Protein AF-I2CSG1-F1 (afdb_monomer)

Sequence (212 aa):
MSSMSASTPQSGPAFQKPSSTVSPPVASSSPQRIPLPQEEDTPSSSSSSSSPSSPSSTPSSSASDEGRLRGAEAWEEAVLVVGYAFYPKKMGSMARIVQDPAPHREEGLPRLRFLPLDLEKPLDPQGPLDAILHKLTEDVLRRARCPEAARRLASLEEYVTRRPETLLVEHPRHLERIVSRATTCHVLRALALAHPEAGLRPPRYLLLDQGG

Foldseek 3Di:
DDDDDDDDDDDDDDDDDDDDDDDDDDDDDDDDDDDDDDDDDDDDDDDDDDDDDDDDDDDDDDDDPPPPPVQQVVQVAAEAEEEEEEDPVVCVVCVCCQVCVPPPPDRRHHHYHYFYDDLVDQCVVVDDHQEYYYDLLVLLVCLVPDVSSVSSLVSVVVVCVVVVSYYYVPRSVVSNQVNDPVSVLVVLVVCCVVCVVVVRDRDDDDDDDPDD

Structure (mmCIF, N/CA/C/O backbone):
data_AF-I2CSG1-F1
#
_entry.id   AF-I2CSG1-F1
#
loop_
_atom_site.group_PDB
_atom_site.id
_atom_site.type_symbol
_atom_site.label_atom_id
_atom_site.label_alt_id
_atom_site.label_comp_id
_atom_site.label_asym_id
_atom_site.label_entity_id
_atom_site.label_seq_id
_atom_site.pdbx_PDB_ins_code
_atom_site.Cartn_x
_atom_site.Cartn_y
_atom_site.Cartn_z
_atom_site.occupancy
_atom_site.B_iso_or_equiv
_atom_site.auth_seq_id
_atom_site.auth_comp_id
_atom_site.auth_asym_id
_atom_site.auth_atom_id
_atom_site.pdbx_PDB_model_num
ATOM 1 N N . MET A 1 1 ? 13.571 63.779 19.072 1.00 50.47 1 MET A N 1
ATOM 2 C CA . MET A 1 1 ? 14.659 62.996 18.444 1.00 50.47 1 MET A CA 1
ATOM 3 C C . MET A 1 1 ? 14.057 61.703 17.918 1.00 50.47 1 MET A C 1
ATOM 5 O O . MET A 1 1 ? 13.130 61.224 18.557 1.00 50.47 1 MET A O 1
ATOM 9 N N . SER A 1 2 ? 14.576 61.211 16.788 1.00 47.88 2 SER A N 1
ATOM 10 C CA . SER A 1 2 ? 14.297 59.926 16.108 1.00 47.88 2 SER A CA 1
ATOM 11 C C . SER A 1 2 ? 13.624 60.070 14.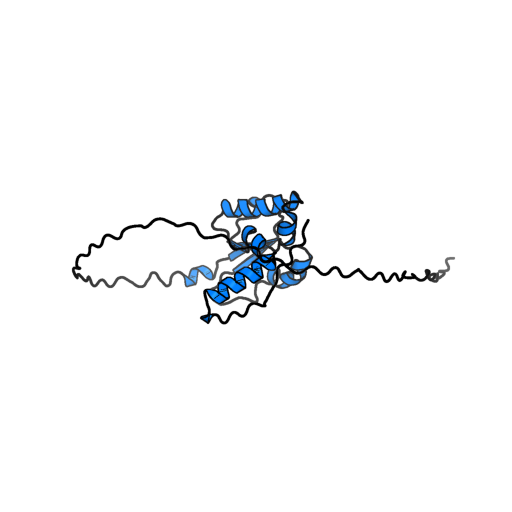740 1.00 47.88 2 SER A C 1
ATOM 13 O O . SER A 1 2 ? 12.412 59.984 14.582 1.00 47.88 2 SER A O 1
ATOM 15 N N . SER A 1 3 ? 14.487 60.307 13.752 1.00 50.84 3 SER A N 1
ATOM 16 C CA . SER A 1 3 ? 14.271 60.183 12.312 1.00 50.84 3 SER A CA 1
ATOM 17 C C . SER A 1 3 ? 14.288 58.710 11.890 1.00 50.84 3 SER A C 1
ATOM 19 O O . SER A 1 3 ? 15.209 57.983 12.263 1.00 50.84 3 SER A O 1
ATOM 21 N N . MET A 1 4 ? 13.325 58.282 11.073 1.00 49.31 4 MET A N 1
ATOM 22 C CA . MET A 1 4 ? 13.372 56.997 10.371 1.00 49.31 4 MET A CA 1
ATOM 23 C C . MET A 1 4 ? 13.939 57.207 8.964 1.00 49.31 4 MET A C 1
ATOM 25 O O . MET A 1 4 ? 13.343 57.912 8.154 1.00 49.31 4 MET A O 1
ATOM 29 N N . SER A 1 5 ? 15.091 56.596 8.691 1.00 52.75 5 SER A N 1
ATOM 30 C CA . SER A 1 5 ? 15.725 56.563 7.371 1.00 52.75 5 SER A CA 1
ATOM 31 C C . SER A 1 5 ? 15.376 55.252 6.668 1.00 52.75 5 SER A C 1
ATOM 33 O O . SER A 1 5 ? 15.575 54.176 7.228 1.00 52.75 5 SER A O 1
ATOM 35 N N . ALA A 1 6 ? 14.867 55.347 5.441 1.00 49.69 6 ALA A N 1
ATOM 36 C CA . ALA A 1 6 ? 14.615 54.211 4.562 1.00 49.69 6 ALA A CA 1
ATOM 37 C C . ALA A 1 6 ? 15.911 53.784 3.851 1.00 49.69 6 ALA A C 1
ATOM 39 O O . ALA A 1 6 ? 16.636 54.627 3.322 1.00 49.69 6 ALA A O 1
ATOM 40 N N . SER A 1 7 ? 16.191 52.479 3.823 1.00 53.34 7 SER A N 1
ATOM 41 C CA . SER A 1 7 ? 17.324 51.888 3.100 1.00 53.34 7 SER A CA 1
ATOM 42 C C . SER A 1 7 ? 16.849 51.126 1.863 1.00 53.34 7 SER A C 1
ATOM 44 O O . SER A 1 7 ? 15.976 50.264 1.938 1.00 53.34 7 SER A O 1
ATOM 46 N N . THR A 1 8 ? 17.449 51.462 0.725 1.00 60.12 8 THR A N 1
ATOM 47 C CA . THR A 1 8 ? 17.254 50.859 -0.601 1.00 60.12 8 THR A CA 1
ATOM 48 C C . THR A 1 8 ? 17.969 49.501 -0.710 1.00 60.12 8 THR A C 1
ATOM 50 O O . THR A 1 8 ? 19.081 49.378 -0.194 1.00 60.12 8 THR A O 1
ATOM 53 N N . PRO A 1 9 ? 17.418 48.492 -1.412 1.00 53.62 9 PRO A N 1
ATOM 54 C CA . PRO A 1 9 ? 18.119 47.229 -1.638 1.00 53.62 9 PRO A CA 1
ATOM 55 C C . PRO A 1 9 ? 19.108 47.296 -2.819 1.00 53.62 9 PRO A C 1
ATOM 57 O O . PRO A 1 9 ? 18.791 47.800 -3.896 1.00 53.62 9 PRO A O 1
ATOM 60 N N . GLN A 1 10 ? 20.310 46.750 -2.602 1.00 50.75 10 GLN A N 1
ATOM 61 C CA . GLN A 1 10 ? 21.362 46.532 -3.604 1.00 50.75 10 GLN A CA 1
ATOM 62 C C . GLN A 1 10 ? 21.002 45.391 -4.572 1.00 50.75 10 GLN A C 1
ATOM 64 O O . GLN A 1 10 ? 20.554 44.324 -4.153 1.00 50.75 10 GLN A O 1
ATOM 69 N N . SER A 1 11 ? 21.262 45.598 -5.866 1.00 50.66 11 SER A N 1
ATOM 70 C CA . SER A 1 11 ? 21.168 44.582 -6.919 1.00 50.66 11 SER A CA 1
ATOM 71 C C . SER A 1 11 ? 22.355 43.611 -6.872 1.00 50.66 11 SER A C 1
ATOM 73 O O . SER A 1 11 ? 23.506 44.046 -6.941 1.00 50.66 11 SER A O 1
ATOM 75 N N . GLY A 1 12 ? 22.086 42.306 -6.806 1.00 58.94 12 GLY A N 1
ATOM 76 C CA . GLY A 1 12 ? 23.101 41.255 -6.943 1.00 58.94 12 GLY A CA 1
ATOM 77 C C . GLY A 1 12 ? 23.498 40.979 -8.407 1.00 58.94 12 GLY A C 1
ATOM 78 O O . GLY A 1 12 ? 22.738 41.315 -9.319 1.00 58.94 12 GLY A O 1
ATOM 79 N N . PRO A 1 13 ? 24.675 40.372 -8.655 1.00 54.34 13 PRO A N 1
ATOM 80 C CA . PRO A 1 13 ? 25.190 40.135 -10.003 1.00 54.34 13 PRO A CA 1
ATOM 81 C C . PRO A 1 13 ? 24.529 38.943 -10.717 1.00 54.34 13 PRO A C 1
ATOM 83 O O . PRO A 1 13 ? 24.126 37.953 -10.106 1.00 54.34 13 PRO A O 1
ATOM 86 N N . ALA A 1 14 ? 24.448 39.062 -12.044 1.00 49.88 14 ALA A N 1
ATOM 87 C CA . ALA A 1 14 ? 23.820 38.118 -12.961 1.00 49.88 14 ALA A CA 1
ATOM 88 C C . ALA A 1 14 ? 24.606 36.802 -13.114 1.00 49.88 14 ALA A C 1
ATOM 90 O O . ALA A 1 14 ? 25.824 36.788 -13.277 1.00 49.88 14 ALA A O 1
ATOM 91 N N . PHE A 1 15 ? 23.869 35.691 -13.117 1.00 46.22 15 PHE A N 1
ATOM 92 C CA . PHE A 1 15 ? 24.372 34.327 -13.273 1.00 46.22 15 PHE A CA 1
ATOM 93 C C . PHE A 1 15 ? 24.604 34.009 -14.765 1.00 46.22 15 PHE A C 1
ATOM 95 O O . PHE A 1 15 ? 23.650 33.975 -15.544 1.00 46.22 15 PHE A O 1
ATOM 102 N N . GLN A 1 16 ? 25.851 33.760 -15.178 1.00 46.09 16 GLN A N 1
ATOM 103 C CA . GLN A 1 16 ? 26.175 33.243 -16.517 1.00 46.09 16 GLN A CA 1
ATOM 104 C C . GLN A 1 16 ? 26.147 31.707 -16.527 1.00 46.09 16 GLN A C 1
ATOM 106 O O . GLN A 1 16 ? 26.767 31.059 -15.686 1.00 46.09 16 GLN A O 1
ATOM 111 N N . LYS A 1 17 ? 25.439 31.118 -17.499 1.00 46.53 17 LYS A N 1
ATOM 112 C CA . LYS A 1 17 ? 25.453 29.671 -17.773 1.00 46.53 17 LYS A CA 1
ATOM 113 C C . LYS A 1 17 ? 26.624 29.314 -18.698 1.00 46.53 17 LYS A C 1
ATOM 115 O O . LYS A 1 17 ? 26.732 29.938 -19.752 1.00 46.53 17 LYS A O 1
ATOM 120 N N . PRO A 1 18 ? 27.425 28.277 -18.398 1.00 44.81 18 PRO A N 1
ATOM 121 C CA . PRO A 1 18 ? 28.329 27.702 -19.381 1.00 44.81 18 PRO A CA 1
ATOM 122 C C . PRO A 1 18 ? 27.565 26.777 -20.338 1.00 44.81 18 PRO A C 1
ATOM 124 O O . PRO A 1 18 ? 26.856 25.856 -19.931 1.00 44.81 18 PRO A O 1
ATOM 127 N N . SER A 1 19 ? 27.726 27.045 -21.628 1.00 48.94 19 SER A N 1
ATOM 128 C CA . SER A 1 19 ? 27.343 26.188 -22.743 1.00 48.94 19 SER A CA 1
ATOM 129 C C . SER A 1 19 ? 28.474 25.203 -23.049 1.00 48.94 19 SER A C 1
ATOM 131 O O . SER A 1 19 ? 29.557 25.627 -23.451 1.00 48.94 19 SER A O 1
ATOM 133 N N . SER A 1 20 ? 28.226 23.903 -22.923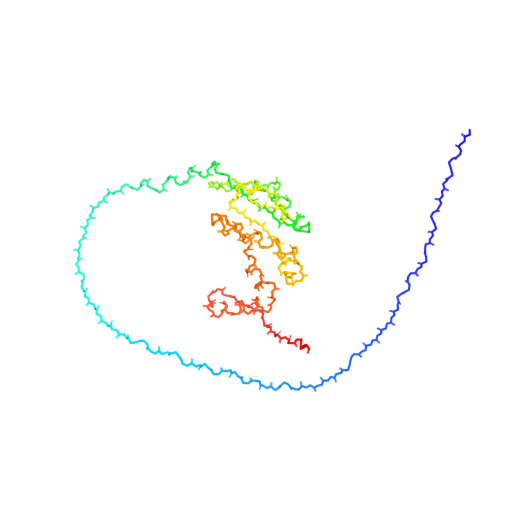 1.00 47.53 20 SER A N 1
ATOM 134 C CA . SER A 1 20 ? 29.080 22.873 -23.517 1.00 47.53 20 SER A CA 1
ATOM 135 C C . SER A 1 20 ? 28.220 21.838 -24.236 1.00 47.53 20 SER A C 1
ATOM 137 O O . SER A 1 20 ? 27.492 21.049 -23.639 1.00 47.53 20 SER A O 1
ATOM 139 N N . THR A 1 21 ? 28.298 21.882 -25.563 1.00 47.56 21 THR A N 1
ATOM 140 C CA . THR A 1 21 ? 27.753 20.882 -26.478 1.00 47.56 21 THR A CA 1
ATOM 141 C C . THR A 1 21 ? 28.806 19.792 -26.644 1.00 47.56 21 THR A C 1
ATOM 143 O O . THR A 1 21 ? 29.881 20.062 -27.173 1.00 47.56 21 THR A O 1
ATOM 146 N N . VAL A 1 22 ? 28.514 18.566 -26.213 1.00 49.03 22 VAL A N 1
ATOM 147 C CA . VAL A 1 22 ? 29.318 17.381 -26.545 1.00 49.03 22 VAL A CA 1
ATOM 148 C C . VAL A 1 22 ? 28.390 16.365 -27.199 1.00 49.03 22 VAL A C 1
ATOM 150 O O . VAL A 1 22 ? 27.396 15.952 -26.606 1.00 49.03 22 VAL A O 1
ATOM 153 N N . SER A 1 23 ? 28.696 16.005 -28.446 1.00 51.62 23 SER A N 1
ATOM 154 C CA . SER A 1 23 ? 27.994 14.950 -29.186 1.00 51.62 23 SER A CA 1
ATOM 155 C C . SER A 1 23 ? 28.613 13.584 -28.861 1.00 51.62 23 SER A C 1
ATOM 157 O O . SER A 1 23 ? 29.842 13.505 -28.793 1.00 51.62 23 SER A O 1
ATOM 159 N N . PRO A 1 24 ? 27.825 12.508 -28.689 1.00 51.25 24 PRO A N 1
ATOM 160 C CA . PRO A 1 24 ? 28.370 11.166 -28.500 1.00 51.25 24 PRO A CA 1
ATOM 161 C C . PRO A 1 24 ? 28.657 10.457 -29.842 1.00 51.25 24 PRO A C 1
ATOM 163 O O . PRO A 1 24 ? 27.996 10.748 -30.844 1.00 51.25 24 PRO A O 1
ATOM 166 N N . PRO A 1 25 ? 29.615 9.509 -29.880 1.00 52.12 25 PRO A N 1
ATOM 167 C CA . PRO A 1 25 ? 29.920 8.725 -31.071 1.00 52.12 25 PRO A CA 1
ATOM 168 C C . PRO A 1 25 ? 28.924 7.573 -31.274 1.00 52.12 25 PRO A C 1
ATOM 170 O O . PRO A 1 25 ? 28.458 6.938 -30.329 1.00 52.12 25 PRO A O 1
ATOM 173 N N . VAL A 1 26 ? 28.631 7.292 -32.544 1.00 49.19 26 VAL A N 1
ATOM 174 C CA . VAL A 1 26 ? 27.778 6.192 -33.006 1.00 49.19 26 VAL A CA 1
ATOM 175 C C . VAL A 1 26 ? 28.607 4.908 -33.072 1.00 49.19 26 VAL A C 1
ATOM 177 O O . VAL A 1 26 ? 29.545 4.826 -33.861 1.00 49.19 26 VAL A O 1
ATOM 180 N N . ALA A 1 27 ? 28.240 3.892 -32.290 1.00 45.09 27 ALA A N 1
ATOM 181 C CA . ALA A 1 27 ? 28.746 2.531 -32.452 1.00 45.09 27 ALA A CA 1
ATOM 182 C C . ALA A 1 27 ? 27.615 1.622 -32.953 1.00 45.09 27 ALA A C 1
ATOM 184 O O . ALA A 1 27 ? 26.619 1.395 -32.268 1.00 45.09 27 ALA A O 1
ATOM 185 N N . SER A 1 28 ? 27.776 1.126 -34.179 1.00 52.00 28 SER A N 1
ATOM 186 C CA . SER A 1 28 ? 26.899 0.143 -34.811 1.00 52.00 28 SER A CA 1
ATOM 187 C C . SER A 1 28 ? 27.279 -1.251 -34.312 1.00 52.00 28 SER A C 1
ATOM 189 O O . SER A 1 28 ? 28.412 -1.685 -34.516 1.00 52.00 28 SER A O 1
ATOM 191 N N . SER A 1 29 ? 26.342 -1.972 -33.704 1.00 49.47 29 SER A N 1
ATOM 192 C CA . SER A 1 29 ? 26.466 -3.418 -33.516 1.00 49.47 29 SER A CA 1
ATOM 193 C C . SER A 1 29 ? 25.100 -4.079 -33.688 1.00 49.47 29 SER A C 1
ATOM 195 O O . SER A 1 29 ? 24.122 -3.737 -33.027 1.00 49.47 29 SER A O 1
ATOM 197 N N . SER A 1 30 ? 25.026 -4.986 -34.660 1.00 52.81 30 SER A N 1
ATOM 198 C CA . SER A 1 30 ? 23.838 -5.785 -34.961 1.00 52.81 30 SER A CA 1
ATOM 199 C C . SER A 1 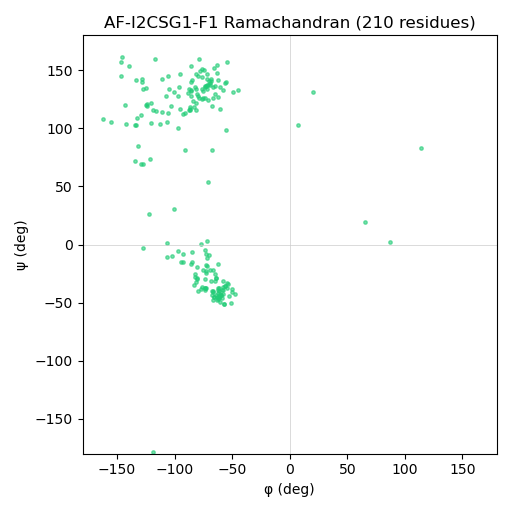30 ? 23.580 -6.798 -33.839 1.00 52.81 30 SER A C 1
ATOM 201 O O . SER A 1 30 ? 24.529 -7.451 -33.398 1.00 52.81 30 SER A O 1
ATOM 203 N N . PRO A 1 31 ? 22.327 -6.998 -33.392 1.00 43.75 31 PRO A N 1
ATOM 204 C CA . PRO A 1 31 ? 22.034 -7.950 -32.328 1.00 43.75 31 PRO A CA 1
ATOM 205 C C . PRO A 1 31 ? 22.079 -9.395 -32.845 1.00 43.75 31 PRO A C 1
ATOM 207 O O . PRO A 1 31 ? 21.366 -9.757 -33.785 1.00 43.75 31 PRO A O 1
ATOM 210 N N . GLN A 1 32 ? 22.892 -10.237 -32.204 1.00 45.66 32 GLN A N 1
ATOM 211 C CA . GLN A 1 32 ? 22.812 -11.690 -32.356 1.00 45.66 32 GLN A CA 1
ATOM 212 C C . GLN A 1 32 ? 21.578 -12.235 -31.619 1.00 45.66 32 GLN A C 1
ATOM 214 O O . GLN A 1 32 ? 21.280 -11.832 -30.495 1.00 45.66 32 GLN A O 1
ATOM 219 N N . ARG A 1 33 ? 20.849 -13.158 -32.263 1.00 45.69 33 ARG A N 1
ATOM 220 C CA . ARG A 1 33 ? 19.725 -13.894 -31.661 1.00 45.69 33 ARG A CA 1
ATOM 221 C C . ARG A 1 33 ? 20.247 -14.887 -30.627 1.00 45.69 33 ARG A C 1
ATOM 223 O O . ARG A 1 33 ? 21.014 -15.779 -30.975 1.00 45.69 33 ARG A O 1
ATOM 230 N N . ILE A 1 34 ? 19.750 -14.777 -29.401 1.00 50.81 34 ILE A N 1
ATOM 231 C CA . ILE A 1 34 ? 19.921 -15.793 -28.359 1.00 50.81 34 ILE A CA 1
ATOM 232 C C . ILE A 1 34 ? 18.803 -16.848 -28.521 1.00 50.81 34 ILE A C 1
ATOM 234 O O . ILE A 1 34 ? 17.646 -16.453 -28.703 1.00 50.81 34 ILE A O 1
ATOM 238 N N . PRO A 1 35 ? 19.099 -18.164 -28.489 1.00 45.88 35 PRO A N 1
ATOM 239 C CA . PRO A 1 35 ? 18.082 -19.217 -28.537 1.00 45.88 35 PRO A CA 1
ATOM 240 C C . PRO A 1 35 ? 17.281 -19.302 -27.230 1.00 45.88 35 PRO A C 1
ATOM 242 O O . PRO A 1 35 ? 17.836 -19.157 -26.143 1.00 45.88 35 PRO A O 1
ATOM 245 N N . LEU A 1 36 ? 15.976 -19.562 -27.346 1.00 53.22 36 LEU A N 1
ATOM 246 C CA . LEU A 1 36 ? 15.088 -19.867 -26.219 1.00 53.22 36 LEU A CA 1
ATOM 247 C C . LEU A 1 36 ? 15.442 -21.235 -25.598 1.00 53.22 36 LEU A C 1
ATOM 249 O O . LEU A 1 36 ? 15.757 -22.159 -26.352 1.00 53.22 36 LEU A O 1
ATOM 253 N N . PRO A 1 37 ? 15.358 -21.391 -24.264 1.00 45.28 37 PRO A N 1
ATOM 254 C CA . PRO A 1 37 ? 15.516 -22.686 -23.613 1.00 45.28 37 PRO A CA 1
ATOM 255 C C . PRO A 1 37 ? 14.330 -23.605 -23.936 1.00 45.28 37 PRO A C 1
ATOM 257 O O . PRO A 1 37 ? 13.181 -23.164 -23.983 1.00 45.28 37 PRO A O 1
ATOM 260 N N . GLN A 1 38 ? 14.643 -24.877 -24.187 1.00 44.56 38 GLN A N 1
ATOM 261 C CA . GLN A 1 38 ? 13.673 -25.949 -24.396 1.00 44.56 38 GLN A CA 1
ATOM 262 C C . GLN A 1 38 ? 13.009 -26.311 -23.061 1.00 44.56 38 GLN A C 1
ATOM 264 O O . GLN A 1 38 ? 13.693 -26.401 -22.043 1.00 44.56 38 GLN A O 1
ATOM 269 N N . GLU A 1 39 ? 11.688 -26.489 -23.073 1.00 44.94 39 GLU A N 1
ATOM 270 C CA . GLU A 1 39 ? 10.938 -26.977 -21.914 1.00 44.94 39 GLU A CA 1
ATOM 271 C C . GLU A 1 39 ? 11.202 -28.473 -21.725 1.00 44.94 39 GLU A C 1
ATOM 273 O O . GLU A 1 39 ? 11.054 -29.251 -22.668 1.00 44.94 39 GLU A O 1
ATOM 278 N N . GLU A 1 40 ? 11.622 -28.855 -20.519 1.00 45.66 40 GLU A N 1
ATOM 279 C CA . GLU A 1 40 ? 11.741 -30.252 -20.111 1.00 45.66 40 GLU A CA 1
ATOM 280 C C . GLU A 1 40 ? 10.400 -30.794 -19.603 1.00 45.66 40 GLU A C 1
ATOM 282 O O . GLU A 1 40 ? 9.622 -30.109 -18.933 1.00 45.66 40 GLU A O 1
ATOM 287 N N . ASP A 1 41 ? 10.169 -32.053 -19.963 1.00 41.72 41 ASP A N 1
ATOM 288 C CA . ASP A 1 41 ? 8.973 -32.853 -19.757 1.00 41.72 41 ASP A CA 1
ATOM 289 C C . ASP A 1 41 ? 8.529 -32.964 -18.289 1.00 41.72 41 ASP A C 1
ATOM 291 O O . ASP A 1 41 ? 9.321 -33.218 -17.380 1.00 41.72 41 ASP A O 1
ATOM 295 N N . THR A 1 42 ? 7.212 -32.888 -18.068 1.00 46.22 42 THR A N 1
ATOM 296 C CA . THR A 1 42 ? 6.573 -33.351 -16.825 1.00 46.22 42 THR A CA 1
ATOM 297 C C . THR A 1 42 ? 5.831 -34.671 -17.061 1.00 46.22 42 THR A C 1
ATOM 299 O O . THR A 1 42 ? 5.294 -34.896 -18.149 1.00 46.22 42 THR A O 1
ATOM 302 N N . PRO A 1 43 ? 5.803 -35.579 -16.066 1.00 45.78 43 PRO A N 1
ATOM 303 C CA . PRO A 1 43 ? 5.359 -36.950 -16.262 1.00 45.78 43 PRO A CA 1
ATOM 304 C C . PRO A 1 43 ? 3.835 -37.109 -16.231 1.00 45.78 43 PRO A C 1
ATOM 306 O O . PRO A 1 43 ? 3.106 -36.449 -15.491 1.00 45.78 43 PRO A O 1
ATOM 309 N N . SER A 1 44 ? 3.389 -38.067 -17.037 1.00 40.84 44 SER A N 1
ATOM 310 C CA . SER A 1 44 ? 2.016 -38.502 -17.264 1.00 40.84 44 SER A CA 1
ATOM 311 C C . SER A 1 44 ? 1.350 -39.054 -15.998 1.00 40.84 44 SER A C 1
ATOM 313 O O . SER A 1 44 ? 1.852 -39.996 -15.385 1.00 40.84 44 SER A O 1
ATOM 315 N N . SER A 1 45 ? 0.172 -38.534 -15.649 1.00 43.09 45 SER A N 1
ATOM 316 C CA . SER A 1 45 ? -0.741 -39.141 -14.678 1.00 43.09 45 SER A CA 1
ATOM 317 C C . SER A 1 45 ? -1.902 -39.824 -15.407 1.00 43.09 45 SER A C 1
ATOM 319 O O . SER A 1 45 ? -2.653 -39.224 -16.175 1.00 43.09 45 SER A O 1
ATOM 321 N N . SER A 1 46 ? -1.996 -41.133 -15.194 1.00 47.94 46 SER A N 1
ATOM 322 C CA . SER A 1 46 ? -2.993 -42.037 -15.755 1.00 47.94 46 SER A CA 1
ATOM 323 C C . SER A 1 46 ? -4.376 -41.820 -15.142 1.00 47.94 46 SER A C 1
ATOM 325 O O . SER A 1 46 ? -4.535 -41.767 -13.923 1.00 47.94 46 SER A O 1
ATOM 327 N N . SER A 1 47 ? -5.372 -41.764 -16.018 1.00 39.03 47 SER A N 1
ATOM 328 C CA . SER A 1 47 ? -6.800 -41.741 -15.740 1.00 39.03 47 SER A CA 1
ATOM 329 C C . SER A 1 47 ? -7.320 -43.112 -15.294 1.00 39.03 47 SER A C 1
ATOM 331 O O . SER A 1 47 ? -7.042 -44.134 -15.917 1.00 39.03 47 SER A O 1
ATOM 333 N N . SE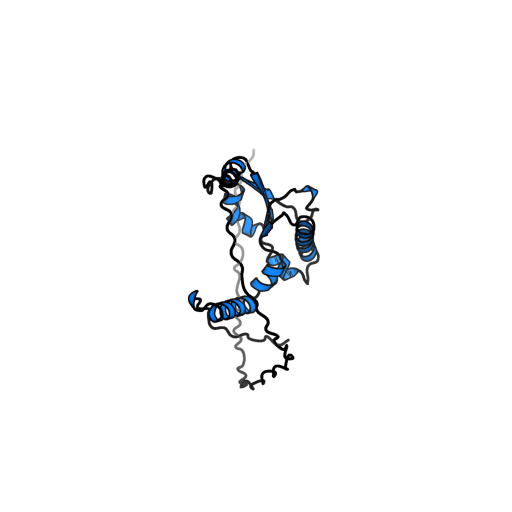R A 1 48 ? -8.152 -43.130 -14.253 1.00 47.28 48 SER A N 1
ATOM 334 C CA . SER A 1 48 ? -9.020 -44.266 -13.935 1.00 47.28 48 SER A CA 1
ATOM 335 C C . SER A 1 48 ? -10.449 -43.769 -13.750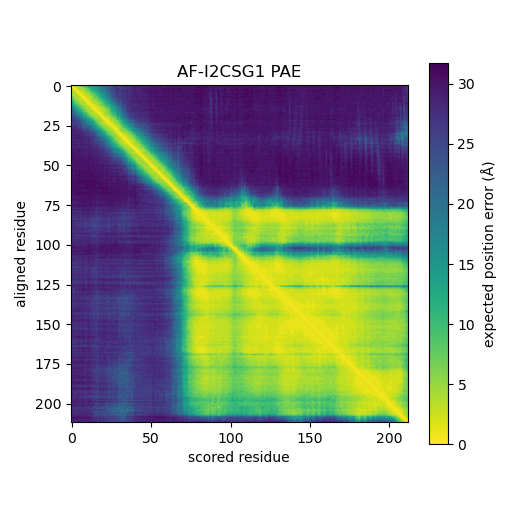 1.00 47.28 48 SER A C 1
ATOM 337 O O . SER A 1 48 ? -10.762 -43.026 -12.822 1.00 47.28 48 SER A O 1
ATOM 339 N N . SER A 1 49 ? -11.289 -44.171 -14.696 1.00 44.25 49 SER A N 1
ATOM 340 C CA . SER A 1 49 ? -12.725 -43.950 -14.777 1.00 44.25 49 SER A CA 1
ATOM 341 C C . SER A 1 49 ? -13.494 -44.939 -13.904 1.00 44.25 49 SER A C 1
ATOM 343 O O . SER A 1 49 ? -13.345 -46.150 -14.075 1.00 44.25 49 SER A O 1
ATOM 345 N N . SER A 1 50 ? -14.404 -44.437 -13.075 1.00 40.09 50 SER A N 1
ATOM 346 C CA . SER A 1 50 ? -15.491 -45.238 -12.504 1.00 40.09 50 SER A CA 1
ATOM 347 C C . SER A 1 50 ? -16.669 -44.340 -12.117 1.00 40.09 50 SER A C 1
ATOM 349 O O . SER A 1 50 ? -16.635 -43.611 -11.131 1.00 40.09 50 SER A O 1
ATOM 351 N N . SER A 1 51 ? -17.729 -44.399 -12.924 1.00 46.12 51 SER A N 1
ATOM 352 C CA . SER A 1 51 ? -19.088 -43.999 -12.538 1.00 46.12 51 SER A CA 1
ATOM 353 C C . SER A 1 51 ? -19.687 -45.062 -11.609 1.00 46.12 51 SER A C 1
ATOM 355 O O . SER A 1 51 ? -19.365 -46.243 -11.769 1.00 46.12 51 SER A O 1
ATOM 357 N N . PRO A 1 52 ? -20.582 -44.689 -10.676 1.00 50.81 52 PRO A N 1
ATOM 358 C CA . PRO A 1 52 ? -21.973 -45.105 -10.882 1.00 50.81 52 PRO A CA 1
ATOM 359 C C . PRO A 1 52 ? -23.059 -44.123 -10.380 1.00 50.81 52 PRO A C 1
ATOM 361 O O . PRO A 1 52 ? -22.928 -43.454 -9.362 1.00 50.81 52 PRO A O 1
ATOM 364 N N . SER A 1 53 ? -24.141 -44.108 -11.164 1.00 37.59 53 SER A N 1
ATOM 365 C CA . SER A 1 53 ? -25.581 -43.946 -10.874 1.00 37.59 53 SER A CA 1
ATOM 366 C C . SER A 1 53 ? -26.102 -43.314 -9.568 1.00 37.59 53 SER A C 1
ATOM 368 O O . SER A 1 53 ? -25.830 -43.757 -8.456 1.00 37.59 53 SER A O 1
ATOM 370 N N . SER A 1 54 ? -27.023 -42.369 -9.786 1.00 45.03 54 SER A N 1
ATOM 371 C CA . SER A 1 54 ? -27.961 -41.727 -8.857 1.00 45.03 54 SER A CA 1
ATOM 372 C C . SER A 1 54 ? -28.854 -42.695 -8.070 1.00 45.03 54 SER A C 1
ATOM 374 O O . SER A 1 54 ? -29.212 -43.763 -8.570 1.00 45.03 54 SER A O 1
ATOM 376 N N . PRO A 1 55 ? -29.364 -42.239 -6.915 1.00 50.62 55 PRO A N 1
ATOM 377 C CA . PRO A 1 55 ? -30.818 -42.248 -6.756 1.00 50.62 55 PRO A CA 1
ATOM 378 C C . PRO A 1 55 ? -31.404 -40.901 -6.307 1.00 50.62 55 PRO A C 1
ATOM 380 O O . PRO A 1 55 ? -30.856 -40.167 -5.488 1.00 50.62 55 PRO A O 1
ATOM 383 N N . SER A 1 56 ? -32.574 -40.619 -6.873 1.00 43.28 56 SER A N 1
ATOM 384 C CA . SER A 1 56 ? -33.512 -39.560 -6.518 1.00 43.28 56 SER A CA 1
ATOM 385 C C . SER A 1 56 ? -34.022 -39.696 -5.084 1.00 43.28 56 SER A C 1
ATOM 387 O O . SER A 1 56 ? -34.473 -40.777 -4.708 1.00 43.28 56 SER A O 1
ATOM 389 N N . SER A 1 57 ? -34.070 -38.596 -4.333 1.00 40.72 57 SER A N 1
ATOM 390 C CA . SER A 1 57 ? -35.001 -38.395 -3.212 1.00 40.72 57 SER A CA 1
ATOM 391 C C . SER A 1 57 ? -35.087 -36.907 -2.873 1.00 40.72 57 SER A C 1
ATOM 393 O O . SER A 1 57 ? -34.152 -36.319 -2.339 1.00 40.72 57 SER A O 1
ATOM 395 N N . THR A 1 58 ? -36.220 -36.296 -3.199 1.00 50.03 58 THR A N 1
ATOM 396 C CA . THR A 1 58 ? -36.661 -35.003 -2.667 1.00 50.03 58 THR A CA 1
ATOM 397 C C . THR A 1 58 ? -37.056 -35.140 -1.199 1.00 50.03 58 THR A C 1
ATOM 399 O O . THR A 1 58 ? -37.812 -36.056 -0.869 1.00 50.03 58 THR A O 1
ATOM 402 N N . PRO A 1 59 ? -36.720 -34.149 -0.364 1.00 45.97 59 PRO A N 1
ATOM 403 C CA . PRO A 1 59 ? -37.662 -33.684 0.636 1.00 45.97 59 PRO A CA 1
ATOM 404 C C . PRO A 1 59 ? -37.966 -32.199 0.439 1.00 45.97 59 PRO A C 1
ATOM 406 O O . PRO A 1 59 ? -37.097 -31.332 0.469 1.00 45.97 59 PRO A O 1
ATOM 409 N N . SER A 1 60 ? -39.255 -31.935 0.252 1.00 49.50 60 SER A N 1
ATOM 410 C CA . SER A 1 60 ? -39.881 -30.647 0.510 1.00 49.50 60 SER A CA 1
ATOM 411 C C . SER A 1 60 ? -39.710 -30.306 1.991 1.00 49.50 60 SER A C 1
ATOM 413 O O . SER A 1 60 ? -40.270 -30.992 2.845 1.00 49.50 60 SER A O 1
ATOM 415 N N . SER A 1 61 ? -38.991 -29.230 2.297 1.00 45.75 61 SER A N 1
ATOM 416 C CA . SER A 1 61 ? -39.093 -28.553 3.588 1.00 45.75 61 SER A CA 1
ATOM 417 C C . SER A 1 61 ? -38.986 -27.049 3.376 1.00 45.75 61 SER A C 1
ATOM 419 O O . SER A 1 61 ? -37.909 -26.501 3.148 1.00 45.75 61 SER A O 1
ATOM 421 N N . SER A 1 62 ? -40.141 -26.398 3.446 1.00 53.72 62 SER A N 1
ATOM 422 C CA . SER A 1 62 ? -40.300 -24.976 3.711 1.00 53.72 62 SER A CA 1
ATOM 423 C C . SER A 1 62 ? -39.600 -24.630 5.028 1.00 53.72 62 SER A C 1
ATOM 425 O O . SER A 1 62 ? -40.144 -24.872 6.105 1.00 53.72 62 SER A O 1
ATOM 427 N N . ALA A 1 63 ? -38.383 -24.104 4.935 1.00 43.44 63 ALA A N 1
ATOM 428 C CA . ALA A 1 63 ? -37.643 -23.540 6.051 1.00 43.44 63 ALA A CA 1
ATOM 429 C C . ALA A 1 63 ? -37.347 -22.074 5.724 1.00 43.44 63 ALA A C 1
ATOM 431 O O . ALA A 1 63 ? -36.539 -21.763 4.855 1.00 43.44 63 ALA A O 1
ATOM 432 N N . SER A 1 64 ? -38.115 -21.222 6.392 1.00 46.38 64 SER A N 1
ATOM 433 C CA . SER A 1 64 ? -37.908 -19.814 6.717 1.00 46.38 64 SER A CA 1
ATOM 434 C C . SER A 1 64 ? -36.692 -19.129 6.081 1.00 46.38 64 SER A C 1
ATOM 436 O O . SER A 1 64 ? -35.565 -19.221 6.568 1.00 46.38 64 SER A O 1
ATOM 438 N N . ASP A 1 65 ? -36.976 -18.336 5.051 1.00 44.22 65 ASP A N 1
ATOM 439 C CA . ASP A 1 65 ? -36.131 -17.280 4.488 1.00 44.22 65 ASP A CA 1
ATOM 440 C C . ASP A 1 65 ? -36.045 -16.074 5.454 1.00 44.22 65 ASP A C 1
ATOM 442 O O . ASP A 1 65 ? -36.380 -14.946 5.117 1.00 44.22 65 ASP A O 1
ATOM 446 N N . GLU A 1 66 ? -35.656 -16.316 6.712 1.00 43.91 66 GLU A N 1
ATOM 447 C CA . GLU A 1 66 ? -35.466 -15.270 7.739 1.00 43.91 66 GLU A CA 1
ATOM 448 C C . GLU A 1 66 ? -33.982 -14.999 8.047 1.00 43.91 66 GLU A C 1
ATOM 450 O O . GLU A 1 66 ? -33.641 -14.144 8.862 1.00 43.91 66 GLU A O 1
ATOM 455 N N . GLY A 1 67 ? -33.064 -15.694 7.368 1.00 39.91 67 GLY A N 1
ATOM 456 C CA . GLY A 1 67 ? -31.620 -15.515 7.549 1.00 39.91 67 GLY A CA 1
ATOM 457 C C . GLY A 1 67 ? -31.006 -14.380 6.723 1.00 39.91 67 GLY A C 1
ATOM 458 O O . GLY A 1 67 ? -29.880 -13.971 6.999 1.00 39.91 67 GLY A O 1
ATOM 459 N N . ARG A 1 68 ? -31.710 -13.863 5.704 1.00 41.25 68 ARG A N 1
ATOM 460 C CA . ARG A 1 68 ? -31.114 -12.955 4.706 1.00 41.25 68 ARG A CA 1
ATOM 461 C C . ARG A 1 68 ? -31.288 -11.464 5.003 1.00 41.25 68 ARG A C 1
ATOM 463 O O . ARG A 1 68 ? -30.570 -10.654 4.426 1.00 41.25 68 ARG A O 1
ATOM 470 N N . LEU A 1 69 ? -32.189 -11.098 5.915 1.00 42.84 69 LEU A N 1
ATOM 471 C CA . LEU A 1 69 ? -32.541 -9.695 6.184 1.00 42.84 69 LEU A CA 1
ATOM 472 C C . LEU A 1 69 ? -31.897 -9.104 7.448 1.00 42.84 69 LEU A C 1
ATOM 474 O O . LEU A 1 69 ? -31.894 -7.890 7.605 1.00 42.84 69 LEU A O 1
ATOM 478 N N . ARG A 1 70 ? -31.249 -9.910 8.302 1.00 44.31 70 ARG A N 1
ATOM 479 C CA . ARG A 1 70 ? -30.516 -9.398 9.483 1.00 44.31 70 ARG A CA 1
ATOM 480 C C . ARG A 1 70 ? -29.218 -8.655 9.155 1.00 44.31 70 ARG A C 1
ATOM 482 O O . ARG A 1 70 ? -28.627 -8.048 10.041 1.00 44.31 70 ARG A O 1
ATOM 489 N N . GLY A 1 71 ? -28.750 -8.733 7.910 1.00 49.00 71 GLY A N 1
ATOM 490 C CA . GLY A 1 71 ? -27.495 -8.115 7.500 1.00 49.00 71 GLY A CA 1
ATOM 491 C C . GLY A 1 71 ? -27.598 -6.606 7.308 1.00 49.00 71 GLY A C 1
ATOM 492 O O . GLY A 1 71 ? -26.647 -5.920 7.638 1.00 49.00 71 GLY A O 1
ATOM 493 N N . ALA A 1 72 ? -28.719 -6.088 6.799 1.00 49.19 72 ALA A N 1
ATOM 494 C CA . ALA A 1 72 ? -28.815 -4.688 6.375 1.00 49.19 72 ALA A CA 1
ATOM 495 C C . ALA A 1 72 ? -28.867 -3.697 7.552 1.00 49.19 72 ALA A C 1
ATOM 497 O O . ALA A 1 72 ? -28.218 -2.658 7.494 1.00 49.19 72 ALA A O 1
ATOM 498 N N . GLU A 1 73 ? -29.554 -4.045 8.644 1.00 48.84 73 GLU A N 1
ATOM 499 C CA . GLU A 1 73 ? -29.709 -3.153 9.806 1.00 48.84 73 GLU A CA 1
ATOM 500 C C . GLU A 1 73 ? -28.417 -2.997 10.630 1.00 48.84 73 GLU A C 1
ATOM 502 O O . GLU A 1 73 ? -28.214 -1.985 11.293 1.00 48.84 73 GLU A O 1
ATOM 507 N N . ALA A 1 74 ? -27.497 -3.968 10.572 1.00 56.47 74 ALA A N 1
ATOM 508 C CA . ALA A 1 74 ? -26.277 -3.950 11.384 1.00 56.47 74 ALA A CA 1
ATOM 509 C C . ALA A 1 74 ? -25.238 -2.907 10.924 1.00 56.47 74 ALA A C 1
ATOM 511 O O . ALA A 1 74 ? -24.386 -2.494 11.713 1.00 56.47 74 ALA A O 1
ATOM 512 N N . TRP A 1 75 ? -25.282 -2.479 9.657 1.00 58.66 75 TRP A N 1
ATOM 513 C CA . TRP A 1 75 ? -24.286 -1.558 9.095 1.00 58.66 75 TRP A CA 1
ATOM 514 C C . TRP A 1 75 ? -24.601 -0.086 9.351 1.00 58.66 75 TRP A C 1
ATOM 516 O O . TRP A 1 75 ? -23.696 0.740 9.242 1.00 58.66 75 TRP A O 1
ATOM 526 N N . GLU A 1 76 ? -25.837 0.256 9.728 1.00 59.22 76 GLU A N 1
ATOM 527 C CA . GLU A 1 76 ? -26.245 1.655 9.924 1.00 59.22 76 GLU A CA 1
ATOM 528 C C . GLU A 1 76 ? -25.493 2.344 11.078 1.00 59.22 76 GLU A C 1
ATOM 530 O O . GLU A 1 76 ? -25.238 3.554 11.028 1.00 59.22 76 GLU A O 1
ATOM 535 N N . GLU A 1 77 ? -25.063 1.573 12.082 1.00 69.50 77 GLU A N 1
ATOM 536 C CA . GLU A 1 77 ? -24.288 2.068 13.229 1.00 69.50 77 GLU A CA 1
ATOM 537 C C . GLU A 1 77 ? -22.804 1.675 13.201 1.00 69.50 77 GLU A C 1
ATOM 539 O O . GLU A 1 77 ? -22.007 2.214 13.975 1.00 69.50 77 GLU A O 1
ATOM 544 N N . ALA A 1 78 ? -22.400 0.772 12.304 1.00 80.38 78 ALA A N 1
ATOM 545 C CA . ALA A 1 78 ? -21.025 0.300 12.235 1.00 80.38 78 ALA A CA 1
ATOM 546 C C . ALA A 1 78 ? -20.066 1.427 11.809 1.00 80.38 78 ALA A C 1
ATOM 548 O O . ALA A 1 78 ? -20.322 2.188 10.869 1.00 80.38 78 ALA A O 1
ATOM 549 N N . VAL A 1 79 ? -18.929 1.518 12.502 1.00 89.25 79 VAL A N 1
ATOM 550 C CA . VAL A 1 79 ? -17.841 2.443 12.174 1.00 89.25 79 VAL A CA 1
ATOM 551 C C . VAL A 1 79 ? -16.596 1.630 11.854 1.00 89.25 79 VAL A C 1
ATOM 553 O O . VAL A 1 79 ? -16.059 0.978 12.744 1.00 89.25 79 VAL A O 1
ATOM 556 N N . LEU A 1 80 ? -16.115 1.713 10.614 1.00 92.44 80 LEU A N 1
ATOM 557 C CA . LEU A 1 80 ? -14.821 1.162 10.225 1.00 92.44 80 LEU A CA 1
ATOM 558 C C . LEU A 1 80 ? -13.711 2.174 10.519 1.00 92.44 80 LEU A C 1
ATOM 560 O O . LEU A 1 80 ? -13.757 3.330 10.084 1.00 92.44 80 LEU A O 1
ATOM 564 N N . VAL A 1 81 ? -12.689 1.736 11.240 1.00 95.19 81 VAL A N 1
ATOM 565 C CA . VAL A 1 81 ? -11.486 2.491 11.568 1.00 95.19 81 VAL A CA 1
ATOM 566 C C . VAL A 1 81 ? -10.413 2.210 10.523 1.00 95.19 81 VAL A C 1
ATOM 568 O O . VAL A 1 81 ? -9.850 1.119 10.439 1.00 95.19 81 VAL A O 1
ATOM 571 N N . VAL A 1 82 ? -10.099 3.236 9.738 1.00 96.19 82 VAL A N 1
ATOM 572 C CA . VAL A 1 82 ? -9.128 3.174 8.648 1.00 96.19 82 VAL A CA 1
ATOM 573 C C . VAL A 1 82 ? -7.853 3.903 9.059 1.00 96.19 82 VAL A C 1
ATOM 575 O O . VAL A 1 82 ? -7.794 5.135 9.077 1.00 96.19 82 VAL A O 1
ATOM 578 N N . GLY A 1 83 ? -6.809 3.144 9.373 1.00 97.19 83 GLY A N 1
ATOM 579 C CA . GLY A 1 83 ? -5.470 3.687 9.563 1.00 97.19 83 GLY A CA 1
ATOM 580 C C . GLY A 1 83 ? -4.904 4.198 8.237 1.00 97.19 83 GLY A C 1
ATOM 581 O O . GLY A 1 83 ? -5.095 3.563 7.201 1.00 97.19 83 GLY A O 1
ATOM 582 N N . TYR A 1 84 ? -4.198 5.329 8.229 1.00 96.88 84 TYR A N 1
ATOM 583 C CA . TYR A 1 84 ? -3.526 5.803 7.021 1.00 96.88 84 TYR A CA 1
ATOM 584 C C . TYR A 1 84 ? -2.083 6.254 7.238 1.00 96.88 84 TYR A C 1
ATOM 586 O O . TYR A 1 84 ? -1.755 6.913 8.222 1.00 96.88 84 TYR A O 1
ATOM 594 N N . ALA A 1 85 ? -1.226 5.948 6.261 1.00 95.25 85 ALA A N 1
ATOM 595 C CA . ALA A 1 85 ? 0.171 6.370 6.225 1.00 95.25 85 ALA A CA 1
ATOM 596 C C . ALA A 1 85 ? 0.555 6.909 4.836 1.00 95.25 85 ALA A C 1
ATOM 598 O O . ALA A 1 85 ? 0.790 6.166 3.874 1.00 95.25 85 ALA A O 1
ATOM 599 N N . PHE A 1 86 ? 0.640 8.236 4.726 1.00 94.19 86 PHE A N 1
ATOM 600 C CA . PHE A 1 86 ? 0.974 8.934 3.487 1.00 94.19 86 PHE A CA 1
ATOM 601 C C . PHE A 1 86 ? 2.121 9.919 3.700 1.00 94.19 86 PHE A C 1
ATOM 603 O O . PHE A 1 86 ? 2.142 10.668 4.673 1.00 94.19 86 PHE A O 1
ATOM 610 N N . TYR A 1 87 ? 3.033 9.996 2.730 1.00 91.00 87 TYR A N 1
ATOM 611 C CA . TYR A 1 87 ? 3.994 11.096 2.682 1.00 91.00 87 TYR A CA 1
ATOM 612 C C . TYR A 1 87 ? 3.290 12.449 2.484 1.00 91.00 87 TYR A C 1
ATOM 614 O O . TYR A 1 87 ? 2.235 12.492 1.839 1.00 91.00 87 TYR A O 1
ATOM 622 N N . PRO A 1 88 ? 3.900 13.571 2.923 1.00 89.50 88 PRO A N 1
ATOM 623 C CA . PRO A 1 88 ? 3.302 14.906 2.826 1.00 89.50 88 PRO A CA 1
ATOM 624 C C . PRO A 1 88 ? 2.778 15.253 1.426 1.00 89.50 88 PRO A C 1
ATOM 626 O O . PRO A 1 88 ? 1.686 15.797 1.278 1.00 89.50 88 PRO A O 1
ATOM 629 N N . LYS A 1 89 ? 3.503 14.842 0.376 1.00 90.56 89 LYS A N 1
ATOM 630 C CA . LYS A 1 89 ? 3.090 15.042 -1.021 1.00 90.56 89 LYS A CA 1
ATOM 631 C C . LYS A 1 89 ? 1.727 14.413 -1.338 1.00 90.56 89 LYS A C 1
ATOM 633 O O . LYS A 1 89 ? 0.943 15.002 -2.074 1.00 90.56 89 LYS A O 1
ATOM 638 N N . LYS A 1 90 ? 1.436 13.222 -0.804 1.00 90.69 90 LYS A N 1
ATOM 639 C CA . LYS A 1 90 ? 0.162 12.521 -1.030 1.00 90.69 90 LYS A CA 1
ATOM 640 C C . LYS A 1 90 ? -0.950 13.061 -0.128 1.00 90.69 90 LYS A C 1
ATOM 642 O O . LYS A 1 90 ? -2.103 13.069 -0.554 1.00 90.69 90 LYS A O 1
ATOM 647 N N . MET A 1 91 ? -0.611 13.568 1.060 1.00 90.94 91 MET A N 1
ATOM 648 C CA . MET A 1 91 ? -1.586 14.170 1.976 1.00 90.94 91 MET A CA 1
ATOM 649 C C . MET A 1 91 ? -2.350 15.336 1.349 1.00 90.94 91 MET A C 1
ATOM 651 O O . MET A 1 91 ? -3.554 15.425 1.555 1.00 90.94 91 MET A O 1
ATOM 655 N N . GLY A 1 92 ? -1.710 16.163 0.513 1.00 89.81 92 GLY A N 1
ATOM 656 C CA . GLY A 1 92 ? -2.403 17.251 -0.190 1.00 89.81 92 GLY A CA 1
ATOM 657 C C . GLY A 1 92 ? -3.597 16.778 -1.033 1.00 89.81 92 GLY A C 1
ATOM 658 O O . GLY A 1 92 ? -4.628 17.441 -1.070 1.00 89.81 92 GLY A O 1
ATOM 659 N N . SER A 1 93 ? -3.500 15.599 -1.656 1.00 88.88 93 SER A N 1
ATOM 660 C CA . SER A 1 93 ? -4.609 15.002 -2.413 1.00 88.88 93 SER A CA 1
ATOM 661 C C . SER A 1 93 ? -5.635 14.291 -1.527 1.00 88.88 93 SER A C 1
ATOM 663 O O . SER A 1 93 ? -6.794 14.192 -1.908 1.00 88.88 93 SER A O 1
ATOM 665 N N . MET A 1 94 ? -5.211 13.766 -0.374 1.00 89.69 94 MET A N 1
ATOM 666 C CA . MET A 1 94 ? -6.057 12.953 0.511 1.00 89.69 94 MET A CA 1
ATOM 667 C C . MET A 1 94 ? -6.768 13.763 1.599 1.00 89.69 94 MET A C 1
ATOM 669 O O . MET A 1 94 ? -7.713 13.258 2.194 1.00 89.69 94 MET A O 1
ATOM 673 N N . ALA A 1 95 ? -6.341 15.004 1.853 1.00 88.25 95 ALA A N 1
ATOM 674 C CA . ALA A 1 95 ? -6.816 15.817 2.970 1.00 88.25 95 ALA A CA 1
ATOM 675 C C . ALA A 1 95 ? -8.345 15.929 3.019 1.00 88.25 95 ALA A C 1
ATOM 677 O O . ALA A 1 95 ? -8.924 15.718 4.077 1.00 88.25 95 ALA A O 1
ATOM 678 N N . ARG A 1 96 ? -8.996 16.171 1.872 1.00 86.00 96 ARG A N 1
ATOM 679 C CA . ARG A 1 96 ? -10.462 16.282 1.798 1.00 86.00 96 ARG A CA 1
ATOM 680 C C . ARG A 1 96 ? -11.168 14.995 2.225 1.00 86.00 96 ARG A C 1
ATOM 682 O O . ARG A 1 96 ? -12.078 15.062 3.030 1.00 86.00 96 ARG A O 1
ATOM 689 N N . ILE A 1 97 ? -10.702 13.843 1.742 1.00 85.12 97 ILE A N 1
ATOM 690 C CA . ILE A 1 97 ? -11.304 12.528 2.029 1.00 85.12 97 ILE A CA 1
ATOM 691 C C . ILE A 1 97 ? -11.147 12.164 3.510 1.00 85.12 97 ILE A C 1
ATOM 693 O O . ILE A 1 97 ? -12.056 11.618 4.123 1.00 85.12 97 ILE A O 1
ATOM 697 N N . VAL A 1 98 ? -9.980 12.462 4.085 1.00 86.19 98 VAL A N 1
ATOM 698 C CA . VAL A 1 98 ? -9.672 12.137 5.485 1.00 86.19 98 VAL A CA 1
ATOM 699 C C . VAL A 1 98 ? -10.410 13.060 6.459 1.00 86.19 98 VAL A C 1
ATOM 701 O O . VAL A 1 98 ? -10.842 12.606 7.514 1.00 86.19 98 VAL A O 1
ATOM 704 N N . GLN A 1 99 ? -10.526 14.350 6.132 1.00 83.25 99 GLN A N 1
ATOM 705 C CA . GLN A 1 99 ? -11.149 15.358 7.000 1.00 83.25 99 GLN A CA 1
ATOM 706 C C . GLN A 1 99 ? -12.674 15.356 6.903 1.00 83.25 99 GLN A C 1
ATOM 708 O O . GLN A 1 99 ? -13.344 15.634 7.893 1.00 83.25 99 GLN A O 1
ATOM 713 N N . ASP A 1 100 ? -13.206 15.040 5.726 1.00 79.88 100 ASP A N 1
A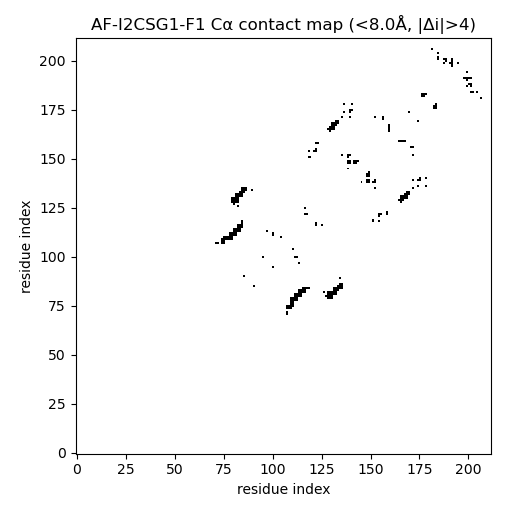TOM 714 C CA . ASP A 1 100 ? -14.634 14.945 5.470 1.00 79.88 100 ASP A CA 1
ATOM 715 C C . ASP A 1 100 ? -14.935 13.628 4.734 1.00 79.88 100 ASP A C 1
ATOM 717 O O . ASP A 1 100 ? -14.983 13.593 3.503 1.00 79.88 100 ASP A O 1
ATOM 721 N N . PRO A 1 101 ? -15.102 12.516 5.473 1.00 69.94 101 PRO A N 1
ATOM 722 C CA . PRO A 1 101 ? -15.449 11.221 4.896 1.00 69.94 101 PRO A CA 1
ATOM 723 C C . PRO A 1 101 ? -16.938 11.113 4.520 1.00 69.94 101 PRO A C 1
ATOM 725 O O . PRO A 1 101 ? -17.367 10.081 4.004 1.00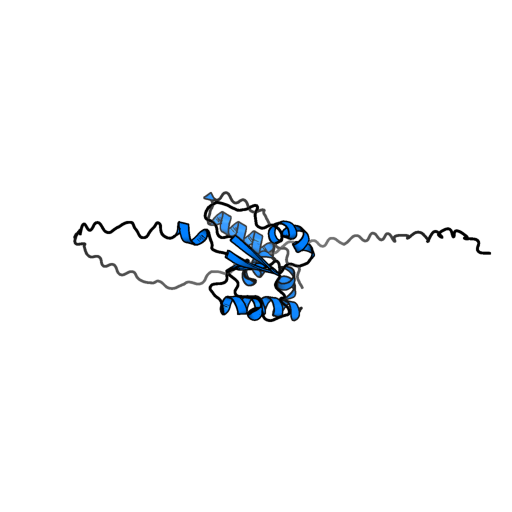 69.94 101 PRO A O 1
ATOM 728 N N . ALA A 1 102 ? -17.737 12.166 4.744 1.00 62.69 102 ALA A N 1
ATOM 729 C CA . ALA A 1 102 ? -19.172 12.172 4.487 1.00 62.69 102 ALA A CA 1
ATOM 730 C C . ALA A 1 102 ? -19.635 12.193 3.009 1.00 62.69 102 ALA A C 1
ATOM 732 O O . ALA A 1 102 ? -20.786 11.804 2.797 1.00 62.69 102 ALA A O 1
ATOM 733 N N . PRO A 1 103 ? -18.847 12.567 1.969 1.00 56.22 103 PRO A N 1
ATOM 734 C CA . PRO A 1 103 ? -19.376 12.665 0.604 1.00 56.22 103 PRO A CA 1
ATOM 735 C C . PRO A 1 103 ? -19.668 11.305 -0.058 1.00 56.22 103 PRO A C 1
ATOM 737 O O . PRO A 1 103 ? -20.072 11.272 -1.217 1.00 56.22 103 PRO A O 1
ATOM 740 N N . HIS A 1 104 ? -19.490 10.189 0.658 1.00 56.19 104 HIS A N 1
ATOM 741 C CA . HIS A 1 104 ? -19.733 8.826 0.173 1.00 56.19 104 HIS A CA 1
ATOM 742 C C . HIS A 1 104 ? -20.756 8.055 1.020 1.00 56.19 104 HIS A C 1
ATOM 744 O O . HIS A 1 104 ? -20.701 6.829 1.076 1.00 56.19 104 HIS A O 1
ATOM 750 N N . ARG A 1 105 ? -21.676 8.754 1.704 1.00 63.31 105 ARG A N 1
ATOM 751 C CA . ARG A 1 105 ? -22.829 8.118 2.361 1.00 63.31 105 ARG A CA 1
ATOM 752 C C . ARG A 1 105 ? -23.783 7.544 1.315 1.00 63.31 105 ARG A C 1
ATOM 754 O O . ARG A 1 105 ? -24.775 8.167 0.953 1.00 63.31 105 ARG A O 1
ATOM 761 N N . GLU A 1 106 ? -23.452 6.365 0.824 1.00 69.00 106 GLU A N 1
ATOM 762 C CA . GLU A 1 106 ? -24.431 5.468 0.234 1.00 69.00 106 GLU A CA 1
ATOM 763 C C . GLU A 1 106 ? -25.226 4.840 1.387 1.00 69.00 106 GLU A C 1
ATOM 765 O O . GLU A 1 106 ? -24.649 4.446 2.408 1.00 69.00 106 GLU A O 1
ATOM 770 N N . GLU A 1 107 ? -26.553 4.839 1.278 1.00 72.50 107 GLU A N 1
ATOM 771 C CA . GLU A 1 107 ? -27.421 4.259 2.306 1.00 72.50 107 GLU A CA 1
ATOM 772 C C . GLU A 1 107 ? -27.068 2.776 2.510 1.00 72.50 107 GLU A C 1
ATOM 774 O O . GLU A 1 107 ? -26.882 2.031 1.549 1.00 72.50 107 GLU A O 1
ATOM 779 N N . GLY A 1 108 ? -26.928 2.356 3.771 1.00 75.75 108 GLY A N 1
ATOM 780 C CA . GLY A 1 108 ? -26.563 0.982 4.131 1.00 75.75 108 GLY A CA 1
ATOM 781 C C . GLY A 1 108 ? -25.060 0.670 4.205 1.00 75.75 108 GLY A C 1
ATOM 782 O O . GLY A 1 108 ? -24.713 -0.472 4.501 1.00 75.75 108 GLY A O 1
ATOM 783 N N . LEU A 1 109 ? -24.157 1.638 3.982 1.00 80.56 109 LEU A N 1
ATOM 784 C CA . LEU A 1 109 ? -22.713 1.451 4.208 1.00 80.56 109 LEU A CA 1
ATOM 785 C C . LEU A 1 109 ? -22.252 1.943 5.595 1.00 80.56 109 LEU A C 1
ATOM 787 O O . LEU A 1 109 ? -22.758 2.955 6.093 1.00 80.56 109 LEU A O 1
ATOM 791 N N . PRO A 1 110 ? -21.242 1.284 6.204 1.00 83.88 110 PRO A N 1
ATOM 792 C CA . PRO A 1 110 ? -20.695 1.706 7.486 1.00 83.88 110 PRO A CA 1
ATOM 793 C C . PRO A 1 110 ? -20.003 3.069 7.388 1.00 83.88 110 PRO A C 1
ATOM 795 O O . PRO A 1 110 ? -19.430 3.449 6.363 1.00 83.88 110 PRO A O 1
ATOM 798 N N . ARG A 1 111 ? -19.988 3.802 8.502 1.00 85.88 111 ARG A N 1
ATOM 799 C CA . ARG A 1 111 ? -19.254 5.070 8.604 1.00 85.88 111 ARG A CA 1
ATOM 800 C C . ARG A 1 111 ? -17.753 4.806 8.646 1.00 85.88 111 ARG A C 1
ATOM 802 O O . ARG A 1 111 ? -17.307 3.837 9.248 1.00 85.88 111 ARG A O 1
ATOM 809 N N . LEU A 1 112 ? -16.959 5.712 8.082 1.00 89.56 112 LEU A N 1
ATOM 810 C CA . LEU A 1 112 ? -15.500 5.615 8.121 1.00 89.56 112 LEU A CA 1
ATOM 811 C C . LEU A 1 112 ? -14.909 6.603 9.129 1.00 89.56 112 LEU A C 1
ATOM 813 O O . LEU A 1 112 ? -15.253 7.787 9.127 1.00 89.56 112 LEU A O 1
ATOM 817 N N . ARG A 1 113 ? -13.970 6.131 9.951 1.00 91.06 113 ARG A N 1
ATOM 818 C CA . ARG A 1 113 ? -13.115 6.958 10.807 1.00 91.06 113 ARG A CA 1
ATOM 819 C C . ARG A 1 113 ? -11.664 6.795 10.381 1.00 91.06 113 ARG A C 1
ATOM 821 O O . ARG A 1 113 ? -11.085 5.730 10.560 1.00 91.06 113 ARG A O 1
ATOM 828 N N . PHE A 1 114 ? -11.056 7.863 9.880 1.00 93.75 114 PHE A N 1
ATOM 829 C CA . PHE A 1 114 ? -9.652 7.846 9.480 1.00 93.75 114 PHE A CA 1
ATOM 830 C C . PHE A 1 114 ? -8.724 8.177 10.655 1.00 93.75 114 PHE A C 1
ATOM 832 O O . PHE A 1 114 ? -8.963 9.139 11.385 1.00 93.75 114 PHE A O 1
ATOM 839 N N . LEU A 1 115 ? -7.651 7.400 10.823 1.00 95.00 115 LEU A N 1
ATOM 840 C CA . LEU A 1 115 ? -6.646 7.583 11.872 1.00 95.00 115 LEU A CA 1
ATOM 841 C C . LEU A 1 115 ? -5.237 7.698 11.260 1.00 95.00 115 LEU A C 1
ATOM 843 O O . LEU A 1 115 ? -4.797 6.754 10.601 1.00 95.00 115 LEU A O 1
ATOM 847 N N . PRO A 1 116 ? -4.499 8.807 11.459 1.00 95.75 116 PRO A N 1
ATOM 848 C CA . PRO A 1 116 ? -3.109 8.882 11.021 1.00 95.75 116 PRO A CA 1
ATOM 849 C C . PRO A 1 116 ? -2.256 7.874 11.789 1.00 95.75 116 PRO A C 1
ATOM 851 O O . PRO A 1 116 ? -2.274 7.858 13.018 1.00 95.75 116 PRO A O 1
ATOM 854 N N . LEU A 1 117 ? -1.477 7.076 11.063 1.00 97.19 117 LEU A N 1
ATOM 855 C CA . LEU A 1 117 ? -0.531 6.131 11.645 1.00 97.19 117 LEU A CA 1
ATOM 856 C C . LEU A 1 117 ? 0.876 6.725 11.699 1.00 97.19 117 LEU A C 1
ATOM 858 O O . LEU A 1 117 ? 1.377 7.285 10.720 1.00 97.19 117 LEU A O 1
ATOM 862 N N . ASP A 1 118 ? 1.535 6.529 12.834 1.00 96.06 118 ASP A N 1
ATOM 863 C CA . ASP A 1 118 ? 2.959 6.771 13.023 1.00 96.06 118 ASP A CA 1
ATOM 864 C C . ASP A 1 118 ? 3.718 5.449 12.862 1.00 96.06 118 ASP A C 1
ATOM 866 O O . ASP A 1 118 ? 3.765 4.620 13.773 1.00 96.06 118 ASP A O 1
ATOM 870 N N . LEU A 1 119 ? 4.308 5.241 11.683 1.00 95.44 119 LEU A N 1
ATOM 871 C CA . LEU A 1 119 ? 5.035 4.008 11.358 1.00 95.44 119 LEU A CA 1
ATOM 872 C C . LEU A 1 119 ? 6.402 3.899 12.050 1.00 95.44 119 LEU A C 1
ATOM 874 O O . LEU A 1 119 ? 7.068 2.872 11.919 1.00 95.44 119 LEU A O 1
ATOM 878 N N . GLU A 1 120 ? 6.836 4.934 12.773 1.00 94.94 120 GLU A N 1
ATOM 879 C CA . GLU A 1 120 ? 8.036 4.877 13.613 1.00 94.94 120 GLU A CA 1
ATOM 880 C C . GLU A 1 120 ? 7.741 4.290 15.003 1.00 94.94 120 GLU A C 1
ATOM 882 O O . GLU A 1 120 ? 8.661 4.039 15.784 1.00 94.94 120 GLU A O 1
ATOM 887 N N . LYS A 1 121 ? 6.463 4.038 15.312 1.00 95.94 121 LYS A N 1
ATOM 888 C CA . LYS A 1 121 ? 5.991 3.434 16.560 1.00 95.94 121 LYS A CA 1
ATOM 889 C C . LYS A 1 121 ? 5.309 2.084 16.297 1.00 95.94 121 LYS A C 1
ATOM 891 O O . LYS A 1 121 ? 4.848 1.837 15.182 1.00 95.94 121 LYS A O 1
ATOM 896 N N . PRO A 1 122 ? 5.194 1.211 17.316 1.00 95.44 122 PRO A N 1
ATOM 897 C CA . PRO A 1 122 ? 4.404 -0.015 17.207 1.00 95.44 122 PRO A CA 1
ATOM 898 C C . PRO A 1 122 ? 2.957 0.279 16.789 1.00 95.44 122 PRO A C 1
ATOM 900 O O . PRO A 1 122 ? 2.361 1.248 17.266 1.00 95.44 122 PRO A O 1
ATOM 903 N N . LEU A 1 123 ? 2.389 -0.556 15.914 1.00 96.25 123 LEU A N 1
ATOM 904 C CA . LEU A 1 123 ? 1.038 -0.358 15.371 1.00 96.25 123 LEU A CA 1
ATOM 905 C C . LEU A 1 123 ? -0.077 -0.867 16.294 1.00 96.25 123 LEU A C 1
ATOM 907 O O . LEU A 1 123 ? -1.161 -0.295 16.292 1.00 96.25 123 LEU A O 1
ATOM 911 N N . ASP A 1 124 ? 0.177 -1.881 17.128 1.00 95.12 124 ASP A N 1
ATOM 912 C CA . ASP A 1 124 ? -0.807 -2.409 18.089 1.00 95.12 124 ASP A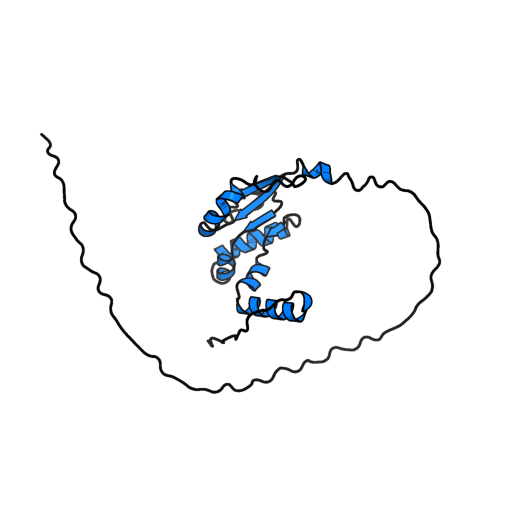 CA 1
ATOM 913 C C . ASP A 1 124 ? -1.476 -1.348 18.973 1.00 95.12 124 ASP A C 1
ATOM 915 O O . ASP A 1 124 ? -2.704 -1.323 19.006 1.00 95.12 124 ASP A O 1
ATOM 919 N N . PRO A 1 125 ? -0.740 -0.433 19.639 1.00 96.12 125 PRO A N 1
ATOM 920 C CA . PRO A 1 125 ? -1.362 0.604 20.462 1.00 96.12 125 PRO A CA 1
ATOM 921 C C . PRO A 1 125 ? -2.058 1.707 19.649 1.00 96.12 125 PRO A C 1
ATOM 923 O O . PRO A 1 125 ? -2.712 2.564 20.235 1.00 96.12 125 PRO A O 1
ATOM 926 N N . GLN A 1 126 ? -1.898 1.727 18.323 1.00 96.25 126 GLN A N 1
ATOM 927 C CA . GLN A 1 126 ? -2.562 2.678 17.426 1.00 96.25 126 GLN A CA 1
ATOM 928 C C . GLN A 1 126 ? -3.888 2.117 16.879 1.00 96.25 126 GLN A C 1
ATOM 930 O O . GLN A 1 126 ? -4.631 2.850 16.235 1.00 96.25 126 GLN A O 1
ATOM 935 N N . GLY A 1 127 ? -4.189 0.836 17.133 1.00 86.81 127 GLY A N 1
ATOM 936 C CA . GLY A 1 127 ? -5.403 0.133 16.707 1.00 86.81 127 GLY A CA 1
ATOM 937 C C . GLY A 1 127 ? -6.248 -0.386 17.881 1.00 86.81 127 GLY A C 1
ATOM 938 O O . GLY A 1 127 ? -5.895 -0.165 19.039 1.00 86.81 127 GLY A O 1
ATOM 939 N N . PRO A 1 128 ? -7.377 -1.069 17.619 1.00 93.94 128 PRO A N 1
ATOM 940 C CA . PRO A 1 128 ? -7.654 -1.904 16.443 1.00 93.94 128 PRO A CA 1
ATOM 941 C C . PRO A 1 128 ? -7.983 -1.121 15.163 1.00 93.94 128 PRO A C 1
ATOM 943 O O . PRO A 1 128 ? -8.496 -0.005 15.228 1.00 93.94 128 PRO A O 1
ATOM 946 N N . LEU A 1 129 ? -7.658 -1.713 14.010 1.00 97.31 129 LEU A N 1
ATOM 947 C CA . LEU A 1 129 ? -7.860 -1.146 12.673 1.00 97.31 129 LEU A CA 1
ATOM 948 C C . LEU A 1 129 ? -8.612 -2.156 11.798 1.00 97.31 129 LEU A C 1
ATOM 950 O O . LEU A 1 129 ? -8.217 -3.319 11.738 1.00 97.31 129 LEU A O 1
ATOM 954 N N . ASP A 1 130 ? -9.630 -1.705 11.071 1.00 96.81 130 ASP A N 1
ATOM 955 C CA . ASP A 1 130 ? -10.337 -2.532 10.084 1.00 96.81 130 ASP A CA 1
ATOM 956 C C . ASP A 1 130 ? -9.593 -2.546 8.745 1.00 96.81 130 ASP A C 1
ATOM 958 O O . ASP A 1 130 ? -9.538 -3.555 8.044 1.00 96.81 130 ASP A O 1
ATOM 962 N N . ALA A 1 131 ? -8.971 -1.419 8.392 1.00 97.19 131 ALA A N 1
ATOM 963 C CA . ALA A 1 131 ? -8.152 -1.308 7.197 1.00 97.19 131 ALA A CA 1
ATOM 964 C C . ALA A 1 131 ? -6.970 -0.356 7.391 1.00 97.19 131 ALA A C 1
ATOM 966 O O . ALA A 1 131 ? -7.001 0.559 8.216 1.00 97.19 131 ALA A O 1
ATOM 967 N N . ILE A 1 132 ? -5.938 -0.542 6.573 1.00 97.81 132 ILE A N 1
ATOM 968 C CA . ILE A 1 132 ? -4.784 0.342 6.465 1.00 97.81 132 ILE A CA 1
ATOM 969 C C . ILE A 1 132 ? -4.636 0.793 5.016 1.00 97.81 132 ILE A C 1
ATOM 971 O O . ILE A 1 132 ? -4.418 -0.017 4.114 1.00 97.81 132 ILE A O 1
ATOM 975 N N . LEU A 1 133 ? -4.693 2.107 4.804 1.00 96.25 133 LEU A N 1
ATOM 976 C CA . LEU A 1 133 ? -4.371 2.748 3.535 1.00 96.25 133 LEU A CA 1
ATOM 977 C C . LEU A 1 133 ? -2.965 3.325 3.586 1.00 96.25 133 LEU A C 1
ATOM 979 O O . LEU A 1 133 ? -2.618 4.087 4.488 1.00 96.25 133 LEU A O 1
ATOM 983 N N . HIS A 1 134 ? -2.146 3.055 2.578 1.00 95.50 134 HIS A N 1
ATOM 984 C CA . HIS A 1 134 ? -0.827 3.671 2.532 1.00 95.50 134 HIS A CA 1
ATOM 985 C C . HIS A 1 134 ? -0.354 3.972 1.115 1.00 95.50 134 HIS A C 1
ATOM 987 O O . HIS A 1 134 ? -0.849 3.451 0.118 1.00 95.50 134 HIS A O 1
ATOM 993 N N . LYS A 1 135 ? 0.640 4.859 1.014 1.00 93.75 135 LYS A N 1
ATOM 994 C CA . LYS A 1 135 ? 1.356 5.116 -0.243 1.00 93.75 135 LYS A CA 1
ATOM 995 C C . LYS A 1 135 ? 2.856 5.153 0.006 1.00 93.75 135 LYS A C 1
ATOM 997 O O . LYS A 1 135 ? 3.492 6.200 -0.062 1.00 93.75 135 LYS A O 1
ATOM 1002 N N . LEU A 1 136 ? 3.409 3.972 0.271 1.00 92.69 136 LEU A N 1
ATOM 1003 C CA . LEU A 1 136 ? 4.817 3.766 0.630 1.00 92.69 136 LEU A CA 1
ATOM 1004 C C . LEU A 1 136 ? 5.669 3.277 -0.547 1.00 92.69 136 LEU A C 1
ATOM 1006 O O . LEU A 1 136 ? 6.641 2.553 -0.366 1.00 92.69 136 LEU A O 1
ATOM 1010 N N . THR A 1 137 ? 5.315 3.674 -1.771 1.00 93.19 137 THR A N 1
ATOM 1011 C CA . THR A 1 137 ? 6.063 3.295 -2.980 1.00 93.19 137 THR A CA 1
ATOM 1012 C C . THR A 1 137 ? 7.551 3.657 -2.880 1.00 93.19 137 THR A C 1
ATOM 1014 O O . THR A 1 137 ? 8.392 2.857 -3.272 1.00 93.19 137 THR A O 1
ATOM 1017 N N . GLU A 1 138 ? 7.886 4.800 -2.278 1.00 93.75 138 GLU A N 1
ATOM 1018 C CA . GLU A 1 138 ? 9.283 5.203 -2.060 1.00 93.75 138 GLU A CA 1
ATOM 1019 C C . GLU A 1 138 ? 10.017 4.322 -1.041 1.00 93.75 138 GLU A C 1
ATOM 1021 O O . GLU A 1 138 ? 11.223 4.122 -1.154 1.00 93.75 138 GLU A O 1
ATOM 1026 N N . ASP A 1 139 ? 9.321 3.775 -0.043 1.00 95.25 139 ASP A N 1
ATOM 1027 C CA . ASP A 1 139 ? 9.942 2.833 0.891 1.00 95.25 139 ASP A CA 1
ATOM 1028 C C . ASP A 1 139 ? 10.172 1.479 0.234 1.00 95.25 139 ASP A C 1
ATOM 1030 O O . ASP A 1 139 ? 11.227 0.889 0.435 1.00 95.25 139 ASP A O 1
ATOM 1034 N N . VAL A 1 140 ? 9.247 1.025 -0.616 1.00 94.81 140 VAL A N 1
ATOM 1035 C CA . VAL A 1 140 ? 9.431 -0.198 -1.411 1.00 94.81 140 VAL A CA 1
ATOM 1036 C C . VAL A 1 140 ? 10.673 -0.081 -2.297 1.00 94.81 140 VAL A C 1
ATOM 1038 O O . VAL A 1 140 ? 11.517 -0.972 -2.294 1.00 94.81 140 VAL A O 1
ATOM 1041 N N . LEU A 1 141 ? 10.845 1.053 -2.984 1.00 93.69 141 LEU A N 1
ATOM 1042 C CA . LEU A 1 141 ? 12.018 1.311 -3.828 1.00 93.69 141 LEU A CA 1
ATOM 1043 C C . LEU A 1 141 ? 13.331 1.393 -3.035 1.00 93.69 141 LEU A C 1
ATOM 1045 O O . LEU A 1 141 ? 14.393 1.047 -3.553 1.00 93.69 141 LEU A O 1
ATOM 1049 N N . ARG A 1 142 ? 13.276 1.856 -1.783 1.00 95.25 142 ARG A N 1
ATOM 1050 C CA . ARG A 1 142 ? 14.457 2.047 -0.928 1.00 95.25 142 ARG A CA 1
ATOM 1051 C C . ARG A 1 142 ? 14.715 0.895 0.038 1.00 95.25 142 ARG A C 1
ATOM 1053 O O . ARG A 1 142 ? 15.761 0.909 0.681 1.00 95.25 142 ARG A O 1
ATOM 1060 N N . ARG A 1 143 ? 13.831 -0.106 0.124 1.00 95.06 143 ARG A N 1
ATOM 1061 C CA . ARG A 1 143 ? 13.873 -1.213 1.100 1.00 95.06 143 ARG A CA 1
ATOM 1062 C C . ARG A 1 143 ? 15.254 -1.861 1.208 1.00 95.06 143 ARG A C 1
ATOM 1064 O O . ARG A 1 143 ? 15.730 -2.102 2.308 1.00 95.06 143 ARG A O 1
ATOM 1071 N N . ALA A 1 144 ? 15.923 -2.080 0.076 1.00 93.75 144 ALA A N 1
ATOM 1072 C CA . ALA A 1 144 ? 17.238 -2.722 0.028 1.00 93.75 144 ALA A CA 1
ATOM 1073 C C . ALA A 1 144 ? 18.404 -1.847 0.536 1.00 93.75 144 ALA A C 1
ATOM 1075 O O . ALA A 1 144 ? 19.484 -2.368 0.792 1.00 93.75 144 ALA A O 1
ATOM 1076 N N . ARG A 1 145 ? 18.229 -0.522 0.637 1.00 96.00 145 ARG A N 1
ATOM 1077 C CA . ARG A 1 145 ? 19.308 0.439 0.951 1.00 96.00 145 ARG A CA 1
ATOM 1078 C C . ARG A 1 145 ? 18.988 1.374 2.124 1.00 96.00 145 ARG A C 1
ATOM 1080 O O . ARG A 1 145 ? 19.828 2.188 2.486 1.00 96.00 145 ARG A O 1
ATOM 1087 N N . CYS A 1 146 ? 17.787 1.294 2.695 1.00 97.69 146 CYS A N 1
ATOM 1088 C CA . CYS A 1 146 ? 17.312 2.154 3.779 1.00 97.69 146 CYS A CA 1
ATOM 1089 C C . CYS A 1 146 ? 16.658 1.286 4.869 1.00 97.69 146 CYS A C 1
ATOM 1091 O O . CYS A 1 146 ? 15.518 0.842 4.688 1.00 97.69 146 CYS A O 1
ATOM 1093 N N . PRO A 1 147 ? 17.359 1.033 5.991 1.00 97.12 147 PRO A N 1
ATOM 1094 C CA . PRO A 1 147 ? 16.841 0.223 7.096 1.00 97.12 147 PRO A CA 1
ATOM 1095 C C . PRO A 1 147 ? 15.513 0.737 7.658 1.00 97.12 147 PRO A C 1
ATOM 1097 O O . PRO A 1 147 ? 14.638 -0.052 8.005 1.00 97.12 147 PRO A O 1
ATOM 1100 N N . GLU A 1 148 ? 15.315 2.053 7.696 1.00 96.69 148 GLU A N 1
ATOM 1101 C CA . GLU A 1 148 ? 14.087 2.673 8.194 1.00 96.69 148 GLU A CA 1
ATOM 1102 C C . GLU A 1 148 ? 12.898 2.362 7.278 1.00 96.69 148 GLU A C 1
ATOM 1104 O O . GLU A 1 148 ? 11.809 2.052 7.758 1.00 96.69 148 GLU A O 1
ATOM 1109 N N . ALA A 1 149 ? 13.106 2.392 5.957 1.00 96.38 149 ALA A N 1
ATOM 1110 C CA . ALA A 1 149 ? 12.093 1.984 4.986 1.00 96.38 149 ALA A CA 1
ATOM 1111 C C . ALA A 1 149 ? 11.743 0.500 5.143 1.00 96.38 149 ALA A C 1
ATOM 1113 O O . ALA A 1 149 ? 10.566 0.145 5.195 1.00 96.38 149 ALA A O 1
ATOM 1114 N N . ALA A 1 150 ? 12.757 -0.360 5.282 1.00 96.44 150 ALA A N 1
ATOM 1115 C CA . ALA A 1 150 ? 12.547 -1.784 5.517 1.00 96.44 150 ALA A CA 1
ATOM 1116 C C . ALA A 1 150 ? 11.755 -2.043 6.807 1.00 96.44 150 ALA A C 1
ATOM 1118 O O . ALA A 1 150 ? 10.811 -2.832 6.788 1.00 96.44 150 ALA A O 1
ATOM 1119 N N . ARG A 1 151 ? 12.079 -1.334 7.896 1.00 97.00 151 ARG A N 1
ATOM 1120 C CA . ARG A 1 151 ? 11.374 -1.434 9.180 1.00 97.00 151 ARG A CA 1
ATOM 1121 C C . ARG A 1 151 ? 9.911 -1.009 9.075 1.00 97.00 151 ARG A C 1
ATOM 1123 O O . ARG A 1 151 ? 9.049 -1.730 9.565 1.00 97.00 151 ARG A O 1
ATOM 1130 N N . ARG A 1 152 ? 9.612 0.130 8.439 1.00 96.69 152 ARG A N 1
ATOM 1131 C CA . ARG A 1 152 ? 8.224 0.603 8.276 1.00 96.69 152 ARG A CA 1
ATOM 1132 C C . ARG A 1 152 ? 7.369 -0.388 7.486 1.00 96.69 152 ARG A C 1
ATOM 1134 O O . ARG A 1 152 ? 6.236 -0.654 7.874 1.00 96.69 152 ARG A O 1
ATOM 1141 N N . LEU A 1 153 ? 7.915 -0.957 6.409 1.00 96.50 153 LEU A N 1
ATOM 1142 C CA . LEU A 1 153 ? 7.225 -1.986 5.625 1.00 96.50 153 LEU A CA 1
ATOM 1143 C C . LEU A 1 153 ? 7.016 -3.270 6.438 1.00 96.50 153 LEU A C 1
ATOM 1145 O O . LEU A 1 153 ? 5.907 -3.792 6.454 1.00 96.50 153 LEU A O 1
ATOM 1149 N N . ALA A 1 154 ? 8.049 -3.735 7.148 1.00 95.81 154 ALA A N 1
ATOM 1150 C CA . ALA A 1 154 ? 7.962 -4.925 7.992 1.00 95.81 154 ALA A CA 1
ATOM 1151 C C . ALA A 1 154 ? 6.928 -4.764 9.116 1.00 95.81 154 ALA A C 1
ATOM 1153 O O . ALA A 1 154 ? 6.162 -5.685 9.363 1.00 95.81 154 ALA A O 1
ATOM 1154 N N . SER A 1 155 ? 6.848 -3.581 9.736 1.00 95.56 155 SER A N 1
ATOM 1155 C CA . SER A 1 155 ? 5.851 -3.268 10.771 1.00 95.56 155 SER A CA 1
ATOM 1156 C C . SER A 1 155 ? 4.415 -3.448 10.261 1.00 95.56 155 SER A C 1
ATOM 1158 O O . SER A 1 155 ? 3.584 -4.049 10.940 1.00 95.56 155 SER A O 1
ATOM 1160 N N . LEU A 1 156 ? 4.128 -2.996 9.033 1.00 96.06 156 LEU A N 1
ATOM 1161 C CA . LEU A 1 156 ? 2.818 -3.189 8.403 1.00 96.06 156 LEU A CA 1
ATOM 1162 C C . LEU A 1 156 ? 2.537 -4.663 8.098 1.00 96.06 156 LEU A C 1
ATOM 1164 O O . LEU A 1 156 ? 1.458 -5.146 8.425 1.00 96.06 156 LEU A O 1
ATOM 1168 N N . GLU A 1 157 ? 3.500 -5.363 7.487 1.00 95.88 157 GLU A N 1
ATOM 1169 C CA . GLU A 1 157 ? 3.385 -6.790 7.147 1.00 95.88 157 GLU A CA 1
ATOM 1170 C C . GLU A 1 157 ? 3.157 -7.643 8.408 1.00 95.88 157 GLU A C 1
ATOM 1172 O O . GLU A 1 157 ? 2.290 -8.517 8.427 1.00 95.88 157 GLU A O 1
ATOM 1177 N N . GLU A 1 158 ? 3.888 -7.363 9.486 1.00 95.94 158 GLU A N 1
ATOM 1178 C CA . GLU A 1 158 ? 3.760 -8.065 10.761 1.00 95.94 158 GLU A CA 1
ATOM 1179 C C . GLU A 1 158 ? 2.410 -7.790 11.434 1.00 95.94 158 GLU A C 1
ATOM 1181 O O . GLU A 1 158 ? 1.770 -8.724 11.920 1.00 95.94 158 GLU A O 1
ATOM 1186 N N . TYR A 1 159 ? 1.952 -6.533 11.437 1.00 96.56 159 TYR A N 1
ATOM 1187 C CA . TYR A 1 159 ? 0.662 -6.169 12.021 1.00 96.56 159 TYR A CA 1
ATOM 1188 C C . TYR A 1 159 ? -0.481 -6.965 11.388 1.00 96.56 159 TYR A C 1
ATOM 1190 O O . TYR A 1 159 ? -1.238 -7.617 12.101 1.00 96.56 159 TYR A O 1
ATOM 1198 N N . VAL A 1 160 ? -0.563 -6.986 10.056 1.00 96.12 160 VAL A N 1
ATOM 1199 C CA . VAL A 1 160 ? -1.660 -7.655 9.327 1.00 96.12 160 VAL A CA 1
ATOM 1200 C C . VAL A 1 160 ? -1.510 -9.175 9.321 1.00 96.12 160 VAL A C 1
ATOM 1202 O O . VAL A 1 160 ? -2.493 -9.895 9.206 1.00 96.12 160 VAL A O 1
ATOM 1205 N N . THR A 1 161 ? -0.291 -9.686 9.521 1.00 96.12 161 THR A N 1
ATOM 1206 C CA . THR A 1 161 ? -0.069 -11.117 9.772 1.00 96.12 161 THR A CA 1
ATOM 1207 C C . THR A 1 161 ? -0.658 -11.537 11.122 1.00 96.12 161 THR A C 1
ATOM 1209 O O . THR A 1 161 ? -1.241 -12.613 11.232 1.00 96.12 161 THR A O 1
ATOM 1212 N N . ARG A 1 162 ? -0.526 -10.696 12.158 1.00 96.56 162 ARG A N 1
ATOM 1213 C CA . ARG A 1 162 ? -1.100 -10.946 13.493 1.00 96.56 162 ARG A CA 1
ATOM 1214 C C . ARG A 1 162 ? -2.587 -10.596 13.587 1.00 96.56 162 ARG A C 1
ATOM 1216 O O . ARG A 1 162 ? -3.252 -11.062 14.508 1.00 96.56 162 ARG A O 1
ATOM 1223 N N . ARG A 1 163 ? -3.078 -9.769 12.665 1.00 96.25 163 ARG A N 1
ATOM 1224 C CA . ARG A 1 163 ? -4.449 -9.253 12.574 1.00 96.25 163 ARG A CA 1
ATOM 1225 C C . ARG A 1 163 ? -5.008 -9.525 11.173 1.00 96.25 163 ARG A C 1
ATOM 1227 O O . ARG A 1 163 ? -5.142 -8.586 10.388 1.00 96.25 163 ARG A O 1
ATOM 1234 N N . PRO A 1 164 ? -5.282 -10.793 10.814 1.00 95.69 164 PRO A N 1
ATOM 1235 C CA . PRO A 1 164 ? -5.775 -11.141 9.481 1.00 95.69 164 PRO A CA 1
ATOM 1236 C C . PRO A 1 164 ? -7.144 -10.519 9.154 1.00 95.69 164 PRO A C 1
ATOM 1238 O O . PRO A 1 164 ? -7.521 -10.462 7.987 1.00 95.69 164 PRO A O 1
ATOM 1241 N N . GLU A 1 165 ? -7.882 -10.044 10.162 1.00 96.12 165 GLU A N 1
ATOM 1242 C CA . GLU A 1 165 ? -9.101 -9.250 10.008 1.00 96.12 165 GLU A CA 1
ATOM 1243 C C . GLU A 1 165 ? -8.850 -7.838 9.448 1.00 96.12 165 GLU A C 1
ATOM 1245 O O . GLU A 1 165 ? -9.762 -7.242 8.877 1.00 96.12 165 GLU A O 1
ATOM 1250 N N . THR A 1 166 ? -7.630 -7.301 9.574 1.00 97.62 166 THR A N 1
ATOM 1251 C CA . THR A 1 166 ? -7.270 -5.980 9.049 1.00 97.62 166 THR A CA 1
ATOM 1252 C C . THR A 1 166 ? -6.892 -6.062 7.570 1.00 97.62 166 THR A C 1
ATOM 1254 O O . THR A 1 166 ? -5.919 -6.713 7.186 1.00 97.62 166 THR A O 1
ATOM 1257 N N . LEU A 1 167 ? -7.582 -5.292 6.729 1.00 97.12 167 LEU A N 1
ATOM 1258 C CA . LEU A 1 167 ? -7.260 -5.175 5.307 1.00 97.12 167 LEU A CA 1
ATOM 1259 C C . LEU A 1 167 ? -6.077 -4.218 5.056 1.00 97.12 167 LEU A C 1
ATOM 1261 O O . LEU A 1 167 ? -6.126 -3.054 5.444 1.00 97.12 167 LEU A O 1
ATOM 1265 N N . LEU A 1 168 ? -5.049 -4.650 4.317 1.00 96.81 168 LEU A N 1
ATOM 1266 C CA . LEU A 1 168 ? -3.930 -3.791 3.891 1.00 96.81 168 LEU A CA 1
ATOM 1267 C C . LEU A 1 168 ? -4.013 -3.422 2.409 1.00 96.81 168 LEU A C 1
ATOM 1269 O O . LEU A 1 168 ? -3.811 -4.272 1.541 1.00 96.81 168 LEU A O 1
ATOM 1273 N N . VAL A 1 169 ? -4.230 -2.138 2.121 1.00 94.69 169 VAL A N 1
ATOM 1274 C CA . VAL A 1 169 ? -4.364 -1.614 0.754 1.00 94.69 169 VAL A CA 1
ATOM 1275 C C . VAL A 1 169 ? -3.168 -0.707 0.427 1.00 94.69 169 VAL A C 1
ATOM 1277 O O . VAL A 1 169 ? -3.085 0.431 0.898 1.00 94.69 169 VAL A O 1
ATOM 1280 N N . GLU A 1 170 ? -2.180 -1.133 -0.359 1.00 90.44 170 GLU A N 1
ATOM 1281 C CA . GLU A 1 170 ? -1.956 -2.441 -1.007 1.00 90.44 170 GLU A CA 1
ATOM 1282 C C . GLU A 1 170 ? -0.769 -3.147 -0.355 1.00 90.44 170 GLU A C 1
ATOM 1284 O O . GLU A 1 170 ? 0.246 -2.504 -0.097 1.00 90.44 170 GLU A O 1
ATOM 1289 N N . HIS A 1 171 ? -0.820 -4.471 -0.187 1.00 93.00 171 HIS A N 1
ATOM 1290 C CA . HIS A 1 171 ? 0.287 -5.220 0.418 1.00 93.00 171 HIS A CA 1
ATOM 1291 C C . HIS A 1 171 ? 1.656 -4.868 -0.230 1.00 93.00 171 HIS A C 1
ATOM 1293 O O . HIS A 1 171 ? 1.775 -4.919 -1.459 1.00 93.00 171 HIS A O 1
ATOM 1299 N N . PRO A 1 172 ? 2.723 -4.563 0.544 1.00 91.75 172 PRO A N 1
ATOM 1300 C CA . PRO A 1 172 ? 4.025 -4.138 0.011 1.00 91.75 172 PRO A CA 1
ATOM 1301 C C . PRO A 1 172 ? 4.602 -5.031 -1.098 1.00 91.75 172 PRO A C 1
ATOM 1303 O O . PRO A 1 172 ? 5.069 -4.527 -2.118 1.00 91.75 172 PRO A O 1
ATOM 1306 N N . ARG A 1 173 ? 4.480 -6.355 -0.959 1.00 86.81 173 ARG A N 1
ATOM 1307 C CA . ARG A 1 173 ? 4.831 -7.341 -2.004 1.00 86.81 173 ARG A CA 1
ATOM 1308 C C . ARG A 1 173 ? 4.155 -7.102 -3.365 1.00 86.81 173 ARG A C 1
ATOM 1310 O O . ARG A 1 173 ? 4.752 -7.364 -4.405 1.00 86.81 173 ARG A O 1
ATOM 1317 N N . HIS A 1 174 ? 2.919 -6.604 -3.399 1.00 89.38 174 HIS A N 1
ATOM 1318 C CA . HIS A 1 174 ? 2.246 -6.261 -4.657 1.00 89.38 174 HIS A CA 1
ATOM 1319 C C . HIS A 1 174 ? 2.830 -4.984 -5.265 1.00 89.38 174 HIS A C 1
ATOM 1321 O O . HIS A 1 174 ? 3.014 -4.898 -6.482 1.00 89.38 174 HIS A O 1
ATOM 1327 N N . LEU A 1 175 ? 3.193 -4.012 -4.422 1.00 89.12 175 LEU A N 1
ATOM 1328 C CA . LEU A 1 175 ? 3.833 -2.779 -4.871 1.00 89.12 175 LEU A CA 1
ATOM 1329 C C . LEU A 1 175 ? 5.188 -3.053 -5.535 1.00 89.12 175 LEU A C 1
ATOM 1331 O O . LEU A 1 175 ? 5.474 -2.425 -6.551 1.00 89.12 175 LEU A O 1
ATOM 1335 N N . GLU A 1 176 ? 5.973 -4.018 -5.044 1.00 86.56 176 GLU A N 1
ATOM 1336 C CA . GLU A 1 176 ? 7.255 -4.432 -5.652 1.00 86.56 176 GLU A CA 1
ATOM 1337 C C . GLU A 1 176 ? 7.104 -4.827 -7.134 1.00 86.56 176 GLU A C 1
ATOM 1339 O O . GLU A 1 176 ? 7.974 -4.540 -7.957 1.00 86.56 176 GLU A O 1
ATOM 1344 N N . ARG A 1 177 ? 5.960 -5.409 -7.514 1.00 84.69 177 ARG A N 1
ATOM 1345 C CA . ARG A 1 177 ? 5.667 -5.776 -8.908 1.00 84.69 177 ARG A CA 1
ATOM 1346 C C . ARG A 1 177 ? 5.263 -4.567 -9.752 1.00 84.69 177 ARG A C 1
ATOM 1348 O O . ARG A 1 177 ? 5.645 -4.481 -10.916 1.00 84.69 177 ARG A O 1
ATOM 1355 N N . ILE A 1 178 ? 4.503 -3.636 -9.178 1.00 86.31 178 ILE A N 1
ATOM 1356 C CA . ILE A 1 178 ? 3.891 -2.509 -9.906 1.00 86.31 178 ILE A CA 1
ATOM 1357 C C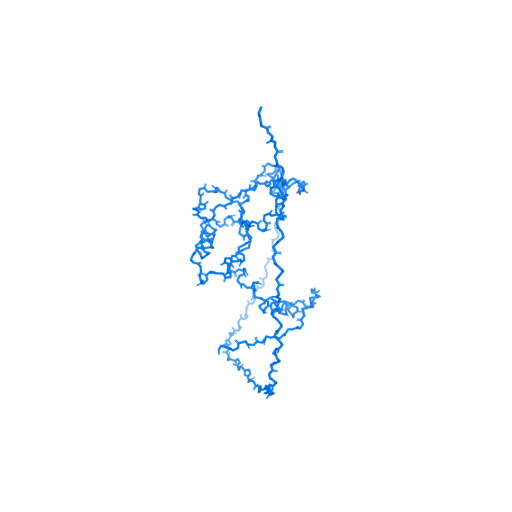 . ILE A 1 178 ? 4.876 -1.347 -10.106 1.00 86.31 178 ILE A C 1
ATOM 1359 O O . ILE A 1 178 ? 4.754 -0.587 -11.066 1.00 86.31 178 ILE A O 1
ATOM 1363 N N . VAL A 1 179 ? 5.892 -1.202 -9.249 1.00 89.00 179 VAL A N 1
ATOM 1364 C CA . VAL A 1 179 ? 6.902 -0.137 -9.417 1.00 89.00 179 VAL A CA 1
ATOM 1365 C C . VAL A 1 179 ? 7.767 -0.313 -10.666 1.00 89.00 179 VAL A C 1
ATOM 1367 O O . VAL A 1 179 ? 8.316 0.659 -11.185 1.00 89.00 179 VAL A O 1
ATOM 1370 N N . SER A 1 180 ? 7.859 -1.535 -11.189 1.00 88.06 180 SER A N 1
ATOM 1371 C CA . SER A 1 180 ? 8.554 -1.824 -12.437 1.00 88.06 180 SER A CA 1
ATOM 1372 C C . SER A 1 180 ? 7.617 -1.634 -13.630 1.00 88.06 180 SER A C 1
ATOM 1374 O O . SER A 1 180 ? 6.644 -2.372 -13.816 1.00 88.06 180 SER A O 1
ATOM 1376 N N . ARG A 1 181 ? 7.943 -0.668 -14.501 1.00 90.06 181 ARG A N 1
ATOM 1377 C CA . ARG A 1 181 ? 7.242 -0.497 -15.787 1.00 90.06 181 ARG A CA 1
ATOM 1378 C C . ARG A 1 181 ? 7.345 -1.751 -16.652 1.00 90.06 181 ARG A C 1
ATOM 1380 O O . ARG A 1 181 ? 6.363 -2.130 -17.276 1.00 90.06 181 ARG A O 1
ATOM 1387 N N . ALA A 1 182 ? 8.507 -2.405 -16.647 1.00 89.44 182 ALA A N 1
ATOM 1388 C CA . ALA A 1 182 ? 8.740 -3.658 -17.358 1.00 89.44 182 ALA A CA 1
ATOM 1389 C C . ALA A 1 182 ? 7.747 -4.742 -16.921 1.00 89.44 182 ALA A C 1
ATOM 1391 O O . ALA A 1 182 ? 7.051 -5.324 -17.753 1.00 89.44 182 ALA A O 1
ATOM 1392 N N . THR A 1 183 ? 7.638 -4.948 -15.608 1.00 89.75 183 THR A N 1
ATOM 1393 C CA . THR A 1 183 ? 6.730 -5.930 -15.011 1.00 89.75 183 THR A CA 1
ATOM 1394 C C . THR A 1 183 ? 5.277 -5.569 -15.289 1.00 89.75 183 THR A C 1
ATOM 1396 O O . THR A 1 183 ? 4.502 -6.430 -15.692 1.00 89.75 183 THR A O 1
ATOM 1399 N N . THR A 1 184 ? 4.909 -4.294 -15.154 1.00 91.44 184 THR A N 1
ATOM 1400 C CA . THR A 1 184 ? 3.547 -3.820 -15.437 1.00 91.44 184 THR A CA 1
ATOM 1401 C C . THR A 1 184 ? 3.157 -4.079 -16.894 1.00 91.44 184 THR A C 1
ATOM 1403 O O . THR A 1 184 ? 2.114 -4.673 -17.152 1.00 91.44 184 THR A O 1
ATOM 1406 N N . CYS A 1 185 ? 4.006 -3.708 -17.857 1.00 91.94 185 CYS A N 1
ATOM 1407 C CA . CYS A 1 185 ? 3.755 -3.972 -19.275 1.00 91.94 185 CYS A CA 1
ATOM 1408 C C . CYS A 1 185 ? 3.674 -5.474 -19.580 1.00 91.94 185 CYS A C 1
ATOM 1410 O O . CYS A 1 185 ? 2.826 -5.895 -20.366 1.00 91.94 185 CYS A O 1
ATOM 1412 N N . HIS A 1 186 ? 4.523 -6.284 -18.942 1.00 91.69 186 HIS A N 1
ATOM 1413 C CA . HIS A 1 186 ? 4.491 -7.736 -19.086 1.00 91.69 186 HIS A CA 1
ATOM 1414 C C . HIS A 1 186 ? 3.172 -8.332 -18.581 1.00 91.69 186 HIS A C 1
ATOM 1416 O O . HIS A 1 186 ? 2.532 -9.094 -19.304 1.00 91.69 186 HIS A O 1
ATOM 1422 N N . VAL A 1 187 ? 2.718 -7.928 -17.391 1.00 92.62 187 VAL A N 1
ATOM 1423 C CA . VAL A 1 187 ? 1.437 -8.366 -16.815 1.00 92.62 187 VAL A CA 1
ATOM 1424 C C . VAL A 1 187 ? 0.265 -7.939 -17.696 1.00 92.62 187 VAL A C 1
ATOM 1426 O O . VAL A 1 187 ? -0.584 -8.765 -18.010 1.00 92.62 187 VAL A O 1
ATOM 1429 N N . LEU A 1 188 ? 0.232 -6.686 -18.163 1.00 93.62 188 LEU A N 1
ATOM 1430 C CA . LEU A 1 188 ? -0.836 -6.212 -19.048 1.00 93.62 188 LEU A CA 1
ATOM 1431 C C . LEU A 1 188 ? -0.881 -6.990 -20.370 1.00 93.62 188 LEU A C 1
ATOM 1433 O O . LEU A 1 188 ? -1.963 -7.276 -20.878 1.00 93.62 188 LEU A O 1
ATOM 1437 N N . ARG A 1 189 ? 0.280 -7.366 -20.920 1.00 94.19 189 ARG A N 1
ATOM 1438 C CA . ARG A 1 189 ? 0.364 -8.228 -22.107 1.00 94.19 189 ARG A CA 1
ATOM 1439 C C . ARG A 1 189 ? -0.155 -9.634 -21.834 1.00 94.19 189 ARG A C 1
ATOM 1441 O O . ARG A 1 189 ? -0.912 -10.145 -22.651 1.00 94.19 189 ARG A O 1
ATOM 1448 N N . ALA A 1 190 ? 0.228 -10.239 -20.714 1.00 94.25 190 ALA A N 1
ATOM 1449 C CA . ALA A 1 190 ? -0.263 -11.557 -20.327 1.00 94.25 190 ALA A CA 1
ATOM 1450 C C . ALA A 1 190 ? -1.789 -11.552 -20.138 1.00 94.25 190 ALA A C 1
ATOM 1452 O O . ALA A 1 190 ? -2.472 -12.416 -20.680 1.00 94.25 190 ALA A O 1
ATOM 1453 N N . LEU A 1 191 ? -2.332 -10.533 -19.464 1.00 95.94 191 LEU A N 1
ATOM 1454 C CA . LEU A 1 191 ? -3.776 -10.370 -19.279 1.00 95.94 191 LEU A CA 1
ATOM 1455 C C . LEU A 1 191 ? -4.515 -10.184 -20.607 1.00 95.94 191 LEU A C 1
ATOM 1457 O O . LEU A 1 191 ? -5.549 -10.804 -20.804 1.00 95.94 191 LEU A O 1
ATOM 1461 N N . ALA A 1 192 ? -3.978 -9.392 -21.539 1.00 95.56 192 ALA A N 1
ATOM 1462 C CA . ALA A 1 192 ? -4.591 -9.214 -22.856 1.00 95.56 192 ALA A CA 1
ATOM 1463 C C . ALA A 1 192 ? -4.638 -10.510 -23.688 1.00 95.56 192 ALA A C 1
ATOM 1465 O O . ALA A 1 192 ? -5.526 -10.669 -24.519 1.00 95.56 192 ALA A O 1
ATOM 1466 N N . LEU A 1 193 ? -3.683 -11.425 -23.480 1.00 95.19 193 LEU A N 1
ATOM 1467 C CA . LEU A 1 193 ? -3.662 -12.734 -24.138 1.00 95.19 193 LEU A CA 1
ATOM 1468 C C . LEU A 1 193 ? -4.610 -13.735 -23.467 1.00 95.19 193 LEU A C 1
ATOM 1470 O O . LEU A 1 193 ? -5.272 -14.494 -24.165 1.00 95.19 193 LEU A O 1
ATOM 1474 N N . ALA A 1 194 ? -4.667 -13.733 -22.133 1.00 97.50 194 ALA A N 1
ATOM 1475 C CA . ALA A 1 194 ? -5.534 -14.618 -21.357 1.00 97.50 194 ALA A CA 1
ATOM 1476 C C . ALA A 1 194 ? -7.016 -14.209 -21.418 1.00 97.50 194 ALA A C 1
ATOM 1478 O O . ALA A 1 194 ? -7.883 -15.074 -21.343 1.00 97.50 194 ALA A O 1
ATOM 1479 N N . HIS A 1 195 ? -7.285 -12.910 -21.587 1.00 96.81 195 HIS A N 1
ATOM 1480 C CA . HIS A 1 195 ? -8.624 -12.316 -21.608 1.00 96.81 195 HIS A CA 1
ATOM 1481 C C . HIS A 1 195 ? -8.833 -11.420 -22.841 1.00 96.81 195 HIS A C 1
ATOM 1483 O O . HIS A 1 195 ? -8.909 -10.189 -22.711 1.00 96.81 195 HIS A O 1
ATOM 1489 N N . PRO A 1 196 ? -8.906 -11.986 -24.062 1.00 93.50 196 PRO A N 1
ATOM 1490 C CA . PRO A 1 196 ? -9.123 -11.202 -25.279 1.00 93.50 196 PRO A CA 1
ATOM 1491 C C . PRO A 1 196 ? -10.419 -10.373 -25.246 1.00 93.50 196 PRO A C 1
ATOM 1493 O O . PRO A 1 196 ? -10.478 -9.281 -25.814 1.00 93.50 196 PRO A O 1
ATOM 1496 N N . GLU A 1 197 ? -11.447 -10.865 -24.552 1.00 97.12 197 GLU A N 1
ATOM 1497 C CA . GLU A 1 197 ? -12.748 -10.219 -24.361 1.00 97.12 197 GLU A CA 1
ATOM 1498 C C . GLU A 1 197 ? -12.671 -8.917 -23.560 1.00 97.12 197 GLU A C 1
ATOM 1500 O O . GLU A 1 197 ? -13.497 -8.026 -23.756 1.00 97.12 197 GLU A O 1
ATOM 1505 N N . ALA A 1 198 ? -11.655 -8.763 -22.706 1.00 93.69 198 ALA A N 1
ATOM 1506 C CA . ALA A 1 198 ? -11.462 -7.555 -21.909 1.00 93.69 198 ALA A CA 1
ATOM 1507 C C . ALA A 1 198 ? -11.032 -6.344 -22.759 1.00 93.69 198 ALA A C 1
ATOM 1509 O O . ALA A 1 198 ? -10.955 -5.224 -22.254 1.00 93.69 198 ALA A O 1
ATOM 1510 N N . GLY A 1 199 ? -10.711 -6.547 -24.045 1.00 93.88 199 GLY A N 1
ATOM 1511 C CA . GLY A 1 199 ? -10.352 -5.468 -24.966 1.00 93.88 199 GLY A CA 1
ATOM 1512 C C . GLY A 1 199 ? -9.053 -4.742 -24.597 1.00 93.88 199 GLY A C 1
ATOM 1513 O O . GLY A 1 199 ? -8.821 -3.621 -25.055 1.00 93.88 199 GLY A O 1
ATOM 1514 N N . LEU A 1 200 ? -8.199 -5.360 -23.774 1.00 94.12 200 LEU A N 1
ATOM 1515 C CA . LEU A 1 200 ? -6.938 -4.776 -23.325 1.00 94.12 200 LEU A CA 1
ATOM 1516 C C . LEU A 1 200 ? -5.964 -4.619 -24.500 1.00 94.12 200 LEU A C 1
ATOM 1518 O O . LEU A 1 200 ? -5.636 -5.575 -25.200 1.00 94.12 200 LEU A O 1
ATOM 1522 N N . ARG A 1 201 ? -5.455 -3.397 -24.696 1.00 93.69 201 ARG A N 1
ATOM 1523 C CA . ARG A 1 201 ? -4.477 -3.060 -25.746 1.00 93.69 201 ARG A CA 1
ATOM 1524 C C . ARG A 1 201 ? -3.195 -2.493 -25.133 1.00 93.69 201 ARG A C 1
ATOM 1526 O O . ARG A 1 201 ? -2.976 -1.282 -25.193 1.00 93.69 201 ARG A O 1
ATOM 1533 N N . PRO A 1 202 ? -2.356 -3.334 -24.505 1.00 92.12 202 PRO A N 1
ATOM 1534 C CA . PRO A 1 202 ? -1.110 -2.875 -23.911 1.00 92.12 202 PRO A CA 1
ATOM 1535 C C . PRO A 1 202 ? -0.174 -2.291 -24.981 1.00 92.12 202 PRO A C 1
ATOM 1537 O O . PRO A 1 202 ? -0.098 -2.827 -26.092 1.00 92.12 202 PRO A O 1
ATOM 1540 N N . PRO A 1 203 ? 0.560 -1.207 -24.671 1.00 88.62 203 PRO A N 1
ATOM 1541 C CA . PRO A 1 203 ? 1.516 -0.634 -25.605 1.00 88.62 203 PRO A CA 1
ATOM 1542 C C . PRO A 1 203 ? 2.643 -1.629 -25.904 1.00 88.62 203 PRO A C 1
ATOM 1544 O O . PRO A 1 203 ? 3.065 -2.405 -25.043 1.00 88.62 203 PRO A O 1
ATOM 1547 N N . ARG A 1 204 ? 3.174 -1.580 -27.130 1.00 90.62 204 ARG A N 1
ATOM 1548 C CA . ARG A 1 204 ? 4.406 -2.303 -27.468 1.00 90.62 204 ARG A CA 1
ATOM 1549 C C . ARG A 1 204 ? 5.560 -1.721 -26.655 1.00 90.62 204 ARG A C 1
ATOM 1551 O O . ARG A 1 204 ? 5.692 -0.504 -26.560 1.00 90.62 204 ARG A O 1
ATOM 1558 N N . TYR A 1 205 ? 6.400 -2.586 -26.099 1.00 90.12 205 TYR A N 1
ATOM 1559 C CA . TYR A 1 205 ? 7.559 -2.183 -25.311 1.00 90.12 205 TYR A CA 1
ATOM 1560 C C . TYR A 1 205 ? 8.763 -3.069 -25.632 1.00 90.12 205 TYR A C 1
ATOM 1562 O O . TYR A 1 205 ? 8.611 -4.219 -26.047 1.00 90.12 205 TYR A O 1
ATOM 1570 N N . LEU A 1 206 ? 9.952 -2.513 -25.425 1.00 90.88 206 LEU A N 1
ATOM 1571 C CA . LEU A 1 206 ? 11.230 -3.207 -25.507 1.00 90.88 206 LEU A CA 1
ATOM 1572 C C . LEU A 1 206 ? 11.960 -2.989 -24.182 1.00 90.88 206 LEU A C 1
ATOM 1574 O O . LEU A 1 206 ? 11.986 -1.869 -23.671 1.00 90.88 206 LEU A O 1
ATOM 1578 N N . LEU A 1 207 ? 12.526 -4.056 -23.624 1.00 88.88 207 LEU A N 1
ATOM 1579 C CA . LEU A 1 207 ? 13.425 -3.956 -22.481 1.00 88.88 207 LEU A CA 1
ATOM 1580 C C . LEU A 1 207 ? 14.832 -3.744 -23.018 1.00 88.88 207 LEU A C 1
ATOM 1582 O O . LEU A 1 207 ? 15.356 -4.593 -23.733 1.00 88.88 207 LEU A O 1
ATOM 1586 N N . LEU A 1 208 ? 15.400 -2.585 -22.706 1.00 88.81 208 LEU A N 1
ATOM 1587 C CA . LEU A 1 208 ? 16.803 -2.308 -22.959 1.00 88.81 208 LEU A CA 1
ATOM 1588 C C . LEU A 1 208 ? 17.559 -2.719 -21.704 1.00 88.81 208 LEU A C 1
ATOM 1590 O O . LEU A 1 208 ? 17.348 -2.126 -20.645 1.00 88.81 208 LEU A O 1
ATOM 1594 N N . ASP A 1 209 ? 18.383 -3.752 -21.823 1.00 82.56 209 ASP A N 1
ATOM 1595 C CA . ASP A 1 209 ? 19.323 -4.092 -20.769 1.00 82.56 209 ASP A CA 1
ATOM 1596 C C . ASP A 1 209 ? 20.363 -2.971 -20.684 1.00 82.56 209 ASP A C 1
ATOM 1598 O O . ASP A 1 209 ? 21.035 -2.655 -21.669 1.00 82.56 209 ASP A O 1
ATOM 1602 N N . GLN A 1 210 ? 20.445 -2.312 -19.533 1.00 65.75 210 GLN A N 1
ATOM 1603 C CA . GLN A 1 210 ? 21.553 -1.408 -19.255 1.00 65.75 210 GLN A CA 1
ATOM 1604 C C . GLN A 1 210 ? 22.611 -2.262 -18.581 1.00 65.75 210 GLN A C 1
ATOM 1606 O O . GLN A 1 210 ? 22.653 -2.328 -17.355 1.00 65.75 210 GLN A O 1
ATOM 1611 N N . GLY A 1 211 ? 23.378 -2.982 -19.406 1.00 56.41 211 GLY A N 1
ATOM 1612 C CA . GLY A 1 211 ? 24.468 -3.833 -18.943 1.00 56.41 211 GLY A CA 1
ATOM 1613 C C . GLY A 1 211 ? 25.315 -3.112 -17.892 1.00 56.41 211 GLY A C 1
ATOM 1614 O O . GLY A 1 211 ? 25.628 -1.929 -18.052 1.00 56.41 211 GLY A O 1
ATOM 1615 N N . GLY A 1 212 ? 25.601 -3.823 -16.800 1.00 48.94 212 GLY A N 1
ATOM 1616 C CA . GLY A 1 212 ? 26.527 -3.384 -15.755 1.00 48.94 212 GLY A CA 1
ATOM 1617 C C . GLY A 1 212 ? 27.978 -3.449 -16.201 1.00 48.94 212 GLY A C 1
ATOM 1618 O O . GLY A 1 212 ? 28.291 -4.292 -17.073 1.00 48.94 212 GLY A O 1
#

pLDDT: mean 75.07, std 21.84, range [37.59, 97.81]

Nearest PDB structures (foldseek):
  2q7d-assembly2_B  TM=8.323E-01  e=5.690E-08  Homo sapiens
  2q7d-assembly1_A  TM=8.428E-01  e=1.789E-07  Homo sapiens
  2qb5-assembly1_A  TM=8.096E-01  e=1.075E-07  Homo sapiens
  2odt-assembly1_X  TM=8.396E-01  e=6.386E-07  Homo sapiens
  6mmr-assembly1_A  TM=5.452E-01  e=8.715E-01  Rattus norvegicus

InterPro domains:
  IPR008656 Inositol-tetrakisphosphate 1-kinase [PTHR14217] (77-205)
  IPR041429 Inositol-tetrakisphosphate 1-kinase, N-terminal [PF17927] (81-172)

Solvent-accessible surface area (backbone atoms only — not comparable to full-atom values): 14337 Å² total; per-residue (Å²): 140,86,84,87,81,88,82,83,86,83,86,80,86,85,86,82,81,87,86,80,91,78,85,84,86,88,81,91,76,84,84,78,86,78,82,81,84,81,87,79,86,80,86,89,82,85,86,81,91,79,87,82,86,87,83,91,78,88,77,93,71,96,71,78,91,69,79,78,66,68,62,60,71,61,23,71,79,35,71,44,35,32,32,35,43,63,51,75,81,55,38,75,76,42,45,61,56,62,75,49,59,67,92,69,76,53,90,66,53,54,46,74,42,69,39,85,54,62,68,92,49,78,60,71,88,77,43,87,49,49,29,37,43,54,61,58,64,70,30,65,74,32,33,92,82,31,71,68,34,36,48,39,54,48,52,53,55,51,50,36,68,79,33,76,80,29,45,61,46,70,50,67,78,60,49,65,48,60,74,34,66,69,50,41,51,50,50,45,44,50,48,26,68,78,36,62,88,74,67,58,78,62,76,90,83,79,88,77,82,79,79,128

Radius of gyration: 30.5 Å; Cα contacts (8 Å, |Δi|>4): 157; chains: 1; bounding box: 70×108×55 Å

Mean predicted aligned error: 17.34 Å

Secondary structure (DSSP, 8-state):
--PPPP-PPPPPPPPPPPP---PPPP---PPPPPPPPPPPP-PPPPP-------------------SSSTTTGGGSS-EEEEEEE--HHHHHHHHHHHH--GGG--TTPPEEEEEE--TTS-SGGG---SEEEE--HHHHHHTTT-HHHHHHHHHHHHHHHH-TTSEEET-HHHHHHHS-HHHHHHHHHHHHHH-GGGT--PPP--------

Organism: Nannochloropsis gaditana (strain CCMP526) (NCBI:txid1093141)